Protein AF-A0A485K4B4-F1 (afdb_monomer_lite)

Structure (mmCIF, N/CA/C/O backbone):
data_AF-A0A485K4B4-F1
#
_entry.id   AF-A0A485K4B4-F1
#
loop_
_atom_site.group_PDB
_atom_site.id
_atom_site.type_symbol
_atom_site.label_atom_id
_atom_site.label_alt_id
_atom_site.label_comp_id
_atom_site.label_asym_id
_atom_site.label_entity_id
_atom_site.label_seq_id
_atom_site.pdbx_PDB_ins_code
_atom_site.Cartn_x
_atom_site.Cartn_y
_atom_site.Cartn_z
_atom_site.occupancy
_atom_site.B_iso_or_equiv
_atom_site.auth_seq_id
_atom_site.auth_comp_id
_atom_site.auth_asym_id
_atom_site.auth_atom_id
_atom_site.pdbx_PDB_model_num
ATOM 1 N N . MET A 1 1 ? 2.583 3.993 9.673 1.00 74.81 1 MET A N 1
ATOM 2 C CA . MET A 1 1 ? 1.911 2.764 9.198 1.00 74.81 1 MET A CA 1
ATOM 3 C C . MET A 1 1 ? 2.619 2.333 7.927 1.00 74.81 1 MET A C 1
ATOM 5 O O . MET A 1 1 ? 2.887 3.205 7.113 1.00 74.81 1 MET A O 1
ATOM 9 N N . SER A 1 2 ? 2.999 1.062 7.793 1.00 85.00 2 SER A N 1
ATOM 10 C CA . SER A 1 2 ? 3.628 0.566 6.561 1.00 85.00 2 SER A CA 1
ATOM 11 C C . SER A 1 2 ? 2.586 0.369 5.455 1.00 85.00 2 SER A C 1
ATOM 13 O O . SER A 1 2 ? 1.422 0.131 5.765 1.00 85.00 2 SER A O 1
ATOM 15 N N . ALA A 1 3 ? 2.999 0.412 4.184 1.00 86.69 3 ALA A N 1
ATOM 16 C CA . ALA A 1 3 ? 2.142 0.062 3.047 1.00 86.69 3 ALA A CA 1
ATOM 17 C C . ALA A 1 3 ? 1.578 -1.368 3.162 1.00 86.69 3 ALA A C 1
ATOM 19 O O . ALA A 1 3 ? 0.399 -1.567 2.917 1.00 86.69 3 ALA A O 1
ATOM 20 N N . ALA A 1 4 ? 2.369 -2.328 3.656 1.00 91.12 4 ALA A N 1
ATOM 21 C CA . ALA A 1 4 ? 1.901 -3.688 3.940 1.00 91.12 4 ALA A CA 1
ATOM 22 C C . ALA A 1 4 ? 0.796 -3.735 5.015 1.00 91.12 4 ALA A C 1
ATOM 24 O O . ALA A 1 4 ? -0.198 -4.439 4.865 1.00 91.12 4 ALA A O 1
ATOM 25 N N . ILE A 1 5 ? 0.939 -2.964 6.105 1.00 93.19 5 ILE A N 1
ATOM 26 C CA . ILE A 1 5 ? -0.112 -2.868 7.133 1.00 93.19 5 ILE A CA 1
ATOM 27 C C . ILE A 1 5 ? -1.350 -2.181 6.557 1.00 93.19 5 ILE A C 1
ATOM 29 O O . ILE A 1 5 ? -2.460 -2.620 6.839 1.00 93.19 5 ILE A O 1
ATOM 33 N N . LEU A 1 6 ? -1.168 -1.120 5.767 1.00 92.75 6 LEU A N 1
ATOM 34 C CA . LEU A 1 6 ? -2.271 -0.442 5.094 1.00 92.75 6 LEU A CA 1
ATOM 35 C C . LEU A 1 6 ? -3.028 -1.416 4.187 1.00 92.75 6 LEU A C 1
ATOM 37 O O . LEU A 1 6 ? -4.239 -1.511 4.320 1.00 92.75 6 LEU A O 1
ATOM 41 N N . TRP A 1 7 ? -2.321 -2.159 3.334 1.00 95.94 7 TRP A N 1
ATOM 42 C CA . TRP A 1 7 ? -2.890 -3.154 2.427 1.00 95.94 7 TRP A CA 1
ATOM 43 C C . TRP A 1 7 ? -3.678 -4.228 3.176 1.00 95.94 7 TRP A C 1
ATOM 45 O O . TRP A 1 7 ? -4.845 -4.458 2.887 1.00 95.94 7 TRP A O 1
ATOM 55 N N . HIS A 1 8 ? -3.100 -4.817 4.222 1.00 96.00 8 HIS A N 1
ATOM 56 C CA . HIS A 1 8 ? -3.820 -5.784 5.050 1.00 96.00 8 HIS A CA 1
ATOM 57 C C . HIS A 1 8 ? -5.102 -5.187 5.655 1.00 96.00 8 HIS A C 1
ATOM 59 O O . HIS A 1 8 ? -6.171 -5.792 5.605 1.00 96.00 8 HIS A O 1
ATOM 65 N N . ARG A 1 9 ? -5.011 -3.987 6.242 1.00 95.38 9 ARG A N 1
ATOM 66 C CA . ARG A 1 9 ? -6.162 -3.318 6.870 1.00 95.38 9 ARG A CA 1
ATOM 67 C C . ARG A 1 9 ? -7.194 -2.838 5.855 1.00 95.38 9 ARG A C 1
ATOM 69 O O . ARG A 1 9 ? -8.371 -2.735 6.189 1.00 95.38 9 ARG A O 1
ATOM 76 N N . TRP A 1 10 ? -6.777 -2.576 4.621 1.00 96.31 10 TRP A N 1
ATOM 77 C CA . TRP A 1 10 ? -7.660 -2.223 3.516 1.00 96.31 10 TRP A CA 1
ATOM 78 C C . TRP A 1 10 ? -8.734 -3.286 3.293 1.00 96.31 10 TRP A C 1
ATOM 80 O O . TRP A 1 10 ? -9.905 -2.937 3.144 1.00 96.31 10 TRP A O 1
ATOM 90 N N . PHE A 1 11 ? -8.347 -4.561 3.377 1.00 97.38 11 PHE A N 1
ATOM 91 C CA . PHE A 1 11 ? -9.231 -5.706 3.163 1.00 97.38 11 PHE A CA 1
ATOM 92 C C . PHE A 1 11 ? -9.825 -6.275 4.452 1.00 97.38 11 PHE A C 1
ATOM 94 O O . PHE A 1 11 ? -11.032 -6.487 4.528 1.00 97.38 11 PHE A O 1
ATOM 101 N N . HIS A 1 12 ? -9.005 -6.496 5.482 1.00 96.19 12 HIS A N 1
ATOM 102 C CA . HIS A 1 12 ? -9.425 -7.215 6.698 1.00 96.19 12 HIS A CA 1
ATOM 103 C C . HIS A 1 12 ? -9.691 -6.309 7.900 1.00 96.19 12 HIS A C 1
ATOM 105 O O . HIS A 1 12 ? -10.125 -6.784 8.945 1.00 96.19 12 HIS A O 1
ATOM 111 N N . GLY A 1 13 ? -9.434 -5.008 7.768 1.00 94.62 13 GLY A N 1
ATOM 112 C CA . GLY A 1 13 ? -9.589 -4.061 8.863 1.00 94.62 13 GLY A CA 1
ATOM 113 C C . GLY A 1 13 ? -8.572 -4.286 9.982 1.00 94.62 13 GLY A C 1
ATOM 114 O O . GLY A 1 13 ? -7.446 -4.743 9.755 1.00 94.62 13 GLY A O 1
ATOM 115 N N . ASP A 1 14 ? -8.946 -3.913 11.200 1.00 92.19 14 ASP A N 1
ATOM 116 C CA . ASP A 1 14 ? -8.153 -4.146 12.406 1.00 92.19 14 ASP A CA 1
ATOM 117 C C . ASP A 1 14 ? -9.030 -4.632 13.574 1.00 92.19 14 ASP A C 1
ATOM 119 O O . ASP A 1 14 ? -10.199 -4.960 13.405 1.00 92.19 14 ASP A O 1
ATOM 123 N N . ALA A 1 15 ? -8.462 -4.733 14.780 1.00 90.69 15 ALA A N 1
ATOM 124 C CA . ALA A 1 15 ? -9.208 -5.211 15.946 1.00 90.69 15 ALA A CA 1
ATOM 125 C C . ALA A 1 15 ? -10.414 -4.318 16.301 1.00 90.69 15 ALA A C 1
ATOM 127 O O . ALA A 1 15 ? -11.371 -4.801 16.907 1.00 90.69 15 ALA A O 1
ATOM 128 N N . SER A 1 16 ? -10.369 -3.037 15.925 1.00 89.69 16 SER A N 1
ATOM 129 C CA . SER A 1 16 ? -11.434 -2.068 16.180 1.00 89.69 16 SER A CA 1
ATOM 130 C C . SER A 1 16 ? -12.481 -2.086 15.069 1.00 89.69 16 SER A C 1
ATOM 132 O O . SER A 1 16 ? -13.674 -1.965 15.337 1.00 89.69 16 SER A O 1
ATOM 134 N N . LEU A 1 17 ? -12.041 -2.256 13.822 1.00 86.12 17 LEU A N 1
ATOM 135 C CA . LEU A 1 17 ? -12.892 -2.311 12.640 1.00 86.12 17 LEU A CA 1
ATOM 136 C C . LEU A 1 17 ? -12.809 -3.703 12.024 1.00 86.12 17 LEU A C 1
ATOM 138 O O . LEU A 1 17 ? -11.874 -4.003 11.290 1.00 8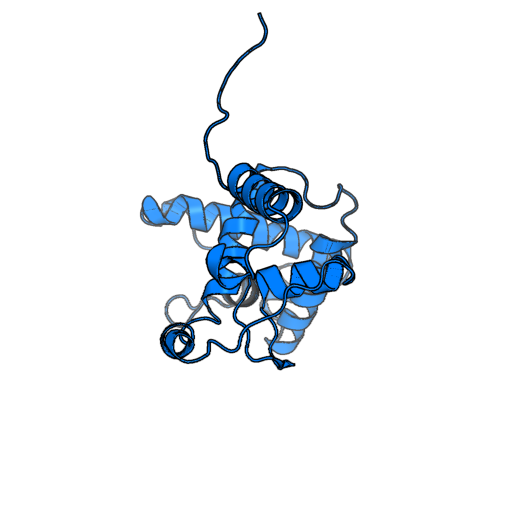6.12 17 LEU A O 1
ATOM 142 N N . ARG A 1 18 ? -13.824 -4.538 12.275 1.00 86.56 18 ARG A N 1
ATOM 143 C CA . ARG A 1 18 ? -13.917 -5.903 11.717 1.00 86.56 18 ARG A CA 1
ATOM 144 C C . ARG A 1 18 ? -14.134 -5.950 10.197 1.00 86.56 18 ARG A C 1
ATOM 146 O O . ARG A 1 18 ? -14.275 -7.033 9.643 1.00 86.56 18 ARG A O 1
ATOM 153 N N . PHE A 1 19 ? -14.212 -4.795 9.542 1.00 91.31 19 PHE A N 1
ATOM 154 C CA . PHE A 1 19 ? -14.366 -4.670 8.100 1.00 91.31 19 PHE A CA 1
ATOM 155 C C . PHE A 1 19 ? -13.183 -3.906 7.499 1.00 91.31 19 PHE A C 1
ATOM 157 O O . PHE A 1 19 ? -12.580 -3.043 8.143 1.00 91.31 19 PHE A O 1
ATOM 164 N N . GLY A 1 20 ? -12.870 -4.223 6.243 1.00 92.31 20 GLY A N 1
ATOM 165 C CA . GLY A 1 20 ? -11.807 -3.576 5.486 1.00 92.31 20 GLY A CA 1
ATOM 166 C C . GLY A 1 20 ? -11.966 -2.062 5.405 1.00 92.31 20 GLY A C 1
ATOM 167 O O . GLY A 1 20 ? -13.057 -1.543 5.161 1.00 92.31 20 GLY A O 1
ATOM 168 N N . TRP A 1 21 ? -10.860 -1.334 5.555 1.00 93.94 21 TRP A N 1
ATOM 169 C CA . TRP A 1 21 ? -10.844 0.129 5.470 1.00 93.94 21 TRP A CA 1
ATOM 170 C C . TRP A 1 21 ? -11.318 0.676 4.116 1.00 93.94 21 TRP A C 1
ATOM 172 O O . TRP A 1 21 ? -11.653 1.858 4.028 1.00 93.94 21 TRP A O 1
ATOM 182 N N . ARG A 1 22 ? -11.416 -0.170 3.084 1.00 94.50 22 ARG A N 1
ATOM 183 C CA . ARG A 1 22 ? -12.026 0.185 1.797 1.00 94.50 22 ARG A CA 1
ATOM 184 C C . ARG A 1 22 ? -13.464 0.697 1.915 1.00 94.50 22 ARG A C 1
ATOM 186 O O . ARG A 1 22 ? -13.843 1.591 1.167 1.00 94.50 22 ARG A O 1
ATOM 193 N N . TYR A 1 23 ? 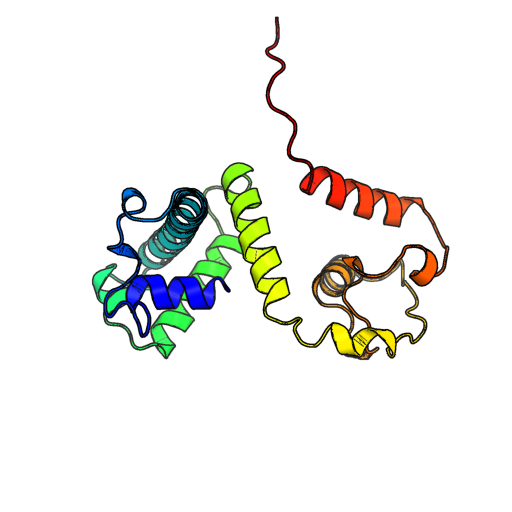-14.221 0.216 2.903 1.00 94.31 23 TYR A N 1
ATOM 194 C CA . TYR A 1 23 ? -15.615 0.617 3.136 1.00 94.31 23 TYR A CA 1
ATOM 195 C C . TYR A 1 23 ? -15.773 1.860 4.022 1.00 94.31 23 TYR A C 1
ATOM 197 O O . TYR A 1 23 ? -16.888 2.313 4.263 1.00 94.31 23 TYR A O 1
ATOM 205 N N . MET A 1 24 ? -14.678 2.406 4.552 1.00 91.88 24 MET A N 1
ATOM 206 C CA . MET A 1 24 ? -14.733 3.573 5.431 1.00 91.88 24 MET A CA 1
ATOM 207 C C . MET A 1 24 ? -15.020 4.828 4.608 1.00 91.88 24 MET A C 1
ATOM 209 O O . MET A 1 24 ? -14.323 5.077 3.633 1.00 91.88 24 MET A O 1
ATOM 213 N N . ASP A 1 25 ? -15.963 5.680 4.990 1.00 91.31 25 ASP A N 1
ATOM 214 C CA . ASP A 1 25 ? -16.086 6.983 4.331 1.00 91.31 25 ASP A CA 1
ATOM 215 C C . ASP A 1 25 ? -15.076 7.965 4.944 1.00 91.31 25 ASP A C 1
ATOM 217 O O . ASP A 1 25 ? -15.080 8.204 6.152 1.00 91.31 25 ASP A O 1
ATOM 221 N N . ALA A 1 26 ? -14.212 8.556 4.113 1.00 88.56 26 ALA A N 1
ATOM 222 C CA . ALA A 1 26 ? -13.236 9.544 4.564 1.00 88.56 26 ALA A CA 1
ATOM 223 C C . ALA A 1 26 ? -13.913 10.760 5.217 1.00 88.56 26 ALA A C 1
ATOM 225 O O . ALA A 1 26 ? -13.326 11.351 6.121 1.00 88.56 26 ALA A O 1
ATOM 226 N N . SER A 1 27 ? -15.147 11.098 4.826 1.00 90.31 27 SER A N 1
ATOM 227 C CA . SER A 1 27 ? -15.913 12.204 5.416 1.00 90.31 27 SER A CA 1
ATOM 228 C C 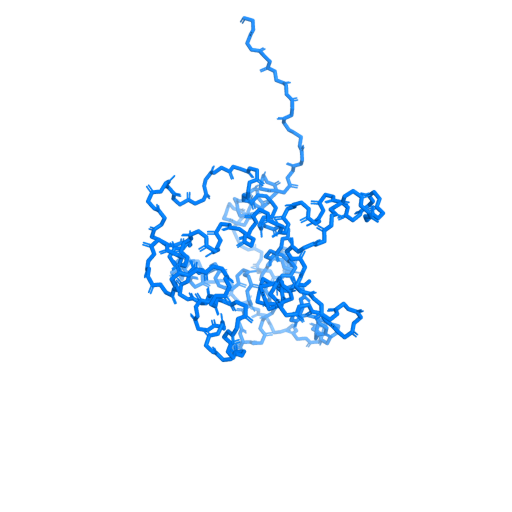. SER A 1 27 ? -16.242 11.984 6.900 1.00 90.31 27 SER A C 1
ATOM 230 O O . SER A 1 27 ? -16.359 12.947 7.658 1.00 90.31 27 SER A O 1
ATOM 232 N N . THR A 1 28 ? -16.316 10.721 7.336 1.00 91.44 28 THR A N 1
ATOM 233 C CA . THR A 1 28 ? -16.631 10.349 8.726 1.00 91.44 28 THR A CA 1
ATOM 234 C C . THR A 1 28 ? -15.425 10.455 9.659 1.00 91.44 28 THR A C 1
ATOM 236 O O . THR A 1 28 ? -15.570 10.386 10.880 1.00 91.44 28 THR A O 1
ATOM 239 N N . LEU A 1 29 ? -14.223 10.642 9.103 1.00 89.44 29 LEU A N 1
ATOM 240 C CA . LEU A 1 29 ? -12.998 10.806 9.874 1.00 89.44 29 LEU A CA 1
ATOM 241 C C . LEU A 1 29 ? -12.795 12.268 10.298 1.00 89.44 29 LEU A C 1
ATOM 243 O O . LEU A 1 29 ? -13.165 13.185 9.559 1.00 89.44 29 LEU A O 1
ATOM 247 N N . PRO A 1 30 ? -12.120 12.518 11.440 1.00 93.06 30 PRO A N 1
ATOM 248 C CA . PRO A 1 30 ? -11.709 13.866 11.823 1.00 93.06 30 PRO A CA 1
ATOM 249 C C . PRO A 1 30 ? -10.904 14.535 10.704 1.00 93.06 30 PRO A C 1
ATOM 251 O O . PRO A 1 30 ? -10.049 13.880 10.106 1.00 93.06 30 PRO A O 1
ATOM 254 N N . THR A 1 31 ? -11.103 15.837 10.466 1.00 89.75 31 THR A N 1
ATOM 255 C CA . THR A 1 31 ? -10.480 16.601 9.359 1.00 89.75 31 THR A CA 1
ATOM 256 C C . THR A 1 31 ? -8.972 16.362 9.229 1.00 89.75 31 THR A C 1
ATOM 258 O O . THR A 1 31 ? -8.464 16.151 8.131 1.00 89.75 31 THR A O 1
ATOM 261 N N . ALA A 1 32 ? -8.255 16.287 10.355 1.00 83.75 32 ALA A N 1
ATOM 262 C CA . ALA A 1 32 ? -6.812 16.023 10.390 1.00 83.75 32 ALA A CA 1
ATOM 263 C C . ALA A 1 32 ? -6.395 14.647 9.817 1.00 83.75 32 ALA A C 1
ATOM 265 O O . ALA A 1 32 ? -5.235 14.453 9.451 1.00 83.75 32 ALA A O 1
ATOM 266 N N . SER A 1 33 ? -7.319 13.687 9.749 1.00 86.38 33 SER A N 1
ATOM 267 C CA . SER A 1 33 ? -7.099 12.330 9.228 1.00 86.38 33 SER A CA 1
ATOM 268 C C . SER A 1 33 ? -7.646 12.128 7.813 1.00 86.38 33 SER A C 1
ATOM 270 O O . SER A 1 33 ? -7.229 11.182 7.148 1.00 86.38 33 SER A O 1
ATOM 272 N N . GLN A 1 34 ? -8.521 13.016 7.326 1.00 87.25 34 GLN A N 1
ATOM 273 C CA . GLN A 1 34 ? -9.169 12.879 6.015 1.00 87.25 34 GLN A CA 1
ATOM 274 C C . GLN A 1 34 ? -8.151 12.857 4.874 1.00 87.25 34 GLN A C 1
ATOM 276 O O . GLN A 1 34 ? -8.159 11.931 4.071 1.00 87.25 34 GLN A O 1
ATOM 281 N N . ALA A 1 35 ? -7.208 13.807 4.850 1.00 83.38 35 ALA A N 1
ATOM 282 C CA . ALA A 1 35 ? -6.174 13.863 3.813 1.00 83.38 35 ALA A CA 1
ATOM 283 C C . ALA A 1 35 ? -5.347 12.565 3.744 1.00 83.38 35 ALA A C 1
ATOM 285 O O . ALA A 1 35 ? -5.099 12.029 2.666 1.00 83.38 35 ALA A O 1
ATOM 286 N N . LYS A 1 36 ? -4.987 12.005 4.907 1.00 82.50 36 LYS A N 1
ATOM 287 C CA . LYS A 1 36 ? -4.238 10.742 4.996 1.00 82.50 36 LYS A CA 1
ATOM 288 C C . LYS A 1 36 ? -5.065 9.545 4.541 1.00 82.50 36 LYS A C 1
ATOM 290 O O . LYS A 1 36 ? -4.519 8.654 3.894 1.00 82.50 36 LYS A O 1
ATOM 295 N N . ALA A 1 37 ? -6.354 9.511 4.873 1.00 85.38 37 ALA A N 1
ATOM 296 C CA . ALA A 1 37 ? -7.261 8.454 4.440 1.00 85.38 37 ALA A CA 1
ATOM 297 C C . ALA A 1 37 ? -7.473 8.491 2.921 1.00 85.38 37 ALA A C 1
ATOM 299 O O . ALA A 1 37 ? -7.348 7.456 2.270 1.00 85.38 37 ALA A O 1
ATOM 300 N N . THR A 1 38 ? -7.684 9.680 2.351 1.00 85.69 38 THR A N 1
ATOM 301 C CA . THR A 1 38 ? -7.784 9.883 0.900 1.00 85.69 38 THR A CA 1
ATOM 302 C C . THR A 1 38 ? -6.509 9.435 0.192 1.00 85.69 38 THR A C 1
ATOM 304 O O . THR A 1 38 ? -6.576 8.649 -0.748 1.00 85.69 38 THR A O 1
ATOM 307 N N . ALA A 1 39 ? -5.338 9.848 0.681 1.00 83.12 39 ALA A N 1
ATOM 308 C CA . ALA A 1 39 ? -4.060 9.424 0.114 1.00 83.12 39 ALA A CA 1
ATOM 309 C C . ALA A 1 39 ? -3.851 7.905 0.204 1.00 83.12 39 ALA A C 1
ATOM 311 O O . ALA A 1 39 ? -3.442 7.265 -0.762 1.00 83.12 39 ALA A O 1
ATOM 312 N N . SER A 1 40 ? -4.178 7.312 1.355 1.00 86.38 40 SER A N 1
ATOM 313 C CA . SER A 1 40 ? -4.075 5.866 1.564 1.00 86.38 40 SER A CA 1
ATOM 314 C C . SER A 1 40 ? -4.993 5.087 0.622 1.00 86.38 40 SER A C 1
ATOM 316 O O . SER A 1 40 ? -4.580 4.060 0.094 1.00 86.38 40 SER A O 1
ATOM 318 N N . ARG A 1 41 ? -6.206 5.596 0.372 1.00 91.12 41 ARG A N 1
ATOM 319 C CA . ARG A 1 41 ? -7.155 5.027 -0.592 1.00 91.12 41 ARG A CA 1
ATOM 320 C C . ARG A 1 41 ? -6.603 5.048 -2.009 1.00 91.12 41 ARG A C 1
ATOM 322 O O . ARG A 1 41 ? -6.677 4.029 -2.676 1.00 91.12 41 ARG A O 1
ATOM 329 N N . VAL A 1 42 ? -6.024 6.166 -2.447 1.00 87.31 42 VAL A N 1
ATOM 330 C CA . VAL A 1 42 ? -5.420 6.267 -3.787 1.00 87.31 42 VAL A CA 1
ATOM 331 C C . VAL A 1 42 ? -4.321 5.219 -3.966 1.00 87.31 42 VAL A C 1
ATOM 333 O O . VAL A 1 42 ? -4.286 4.527 -4.977 1.00 87.31 42 VAL A O 1
ATOM 336 N N . VAL A 1 43 ? -3.451 5.059 -2.965 1.00 87.12 43 VAL A N 1
ATOM 337 C CA . VAL A 1 43 ? -2.365 4.068 -3.013 1.00 87.12 43 VAL A CA 1
ATOM 338 C C . VAL A 1 43 ? -2.903 2.637 -3.001 1.00 87.12 43 VAL A C 1
ATOM 340 O O . VAL A 1 43 ? -2.450 1.815 -3.792 1.00 87.12 43 VAL A O 1
ATOM 343 N N . ALA A 1 44 ? -3.857 2.331 -2.119 1.00 93.38 44 ALA A N 1
ATOM 344 C CA . ALA A 1 44 ? -4.450 1.000 -2.045 1.00 93.38 44 ALA A CA 1
ATOM 345 C C . ALA A 1 44 ? -5.177 0.642 -3.348 1.00 93.38 44 ALA A C 1
ATOM 347 O O . ALA A 1 44 ? -4.950 -0.443 -3.870 1.00 93.38 44 ALA A O 1
ATOM 348 N N . GLN A 1 45 ? -5.963 1.566 -3.910 1.00 94.69 45 GLN A N 1
ATOM 349 C CA . GLN A 1 45 ? -6.668 1.342 -5.170 1.00 94.69 45 GLN A CA 1
ATOM 350 C C . GLN A 1 45 ? -5.696 1.117 -6.330 1.00 94.69 45 GLN A C 1
ATOM 352 O O . GLN A 1 45 ? -5.863 0.164 -7.073 1.00 94.69 45 GLN A O 1
ATOM 357 N N . ALA A 1 46 ? -4.620 1.903 -6.431 1.00 91.69 46 ALA A N 1
ATOM 358 C CA . ALA A 1 46 ? -3.624 1.701 -7.483 1.00 91.69 46 ALA A CA 1
ATOM 359 C C . ALA A 1 46 ? -2.983 0.300 -7.429 1.00 91.69 46 ALA A C 1
ATOM 361 O O . ALA A 1 46 ? -2.734 -0.313 -8.463 1.00 91.69 46 ALA A O 1
ATOM 362 N N . LEU A 1 47 ? -2.724 -0.223 -6.226 1.00 94.44 47 LEU A N 1
ATOM 363 C CA . LEU A 1 47 ? -2.204 -1.581 -6.054 1.00 94.44 47 LEU A CA 1
ATOM 364 C C . LEU A 1 47 ? -3.255 -2.651 -6.384 1.00 94.44 47 LEU A C 1
ATOM 366 O O . LEU A 1 47 ? -2.895 -3.688 -6.937 1.00 94.44 47 LEU A O 1
ATOM 370 N N . VAL A 1 48 ? -4.532 -2.401 -6.077 1.00 96.88 48 VAL A N 1
ATOM 371 C CA . VAL A 1 48 ? -5.651 -3.266 -6.485 1.00 96.88 48 VAL A CA 1
ATOM 372 C C . VAL A 1 48 ? -5.751 -3.329 -8.000 1.00 96.88 48 VAL A C 1
ATOM 374 O O . VAL A 1 48 ? -5.744 -4.422 -8.556 1.00 96.88 48 VAL A O 1
ATOM 377 N N . ASP A 1 49 ? -5.765 -2.180 -8.667 1.00 95.25 49 ASP A N 1
ATOM 378 C CA . ASP A 1 49 ? -5.891 -2.103 -10.120 1.00 95.25 49 ASP A CA 1
ATOM 379 C C . ASP A 1 49 ? -4.750 -2.871 -10.808 1.00 95.25 49 ASP A C 1
ATOM 381 O O . ASP A 1 49 ? -4.980 -3.592 -11.775 1.00 95.25 49 ASP A O 1
ATOM 385 N N . ILE A 1 50 ? -3.528 -2.793 -10.267 1.00 94.81 50 ILE A N 1
ATOM 386 C CA . ILE A 1 50 ? -2.375 -3.569 -10.751 1.00 94.81 50 ILE A CA 1
ATOM 387 C C . ILE A 1 50 ? -2.544 -5.064 -10.482 1.00 94.81 50 ILE A C 1
ATOM 389 O O . ILE A 1 50 ? -2.248 -5.871 -11.360 1.00 94.81 50 ILE A O 1
ATOM 393 N N . ALA A 1 51 ? -3.009 -5.452 -9.294 1.00 96.94 51 ALA A N 1
ATOM 394 C CA . ALA A 1 51 ? -3.246 -6.857 -8.978 1.00 96.94 51 ALA A CA 1
ATOM 395 C C . ALA A 1 51 ? -4.274 -7.482 -9.936 1.00 96.94 51 ALA A C 1
ATOM 397 O O . ALA A 1 51 ? -4.057 -8.594 -10.416 1.00 96.94 51 ALA A O 1
ATOM 398 N N . LEU A 1 52 ? -5.346 -6.752 -10.260 1.00 97.38 52 LEU A N 1
ATOM 399 C CA . LEU A 1 52 ? -6.375 -7.199 -11.200 1.00 97.38 52 LEU A CA 1
ATOM 400 C C . LEU A 1 52 ? -5.866 -7.206 -12.649 1.00 97.38 52 LEU A C 1
ATOM 402 O O . LEU A 1 52 ? -6.081 -8.173 -13.369 1.00 97.38 52 LEU A O 1
ATOM 406 N N . ALA A 1 53 ? -5.142 -6.167 -13.075 1.00 95.88 53 ALA A N 1
ATOM 407 C CA . ALA A 1 53 ? -4.616 -6.068 -14.440 1.00 95.88 53 ALA A CA 1
ATOM 408 C C . ALA A 1 53 ? -3.554 -7.130 -14.780 1.00 95.88 53 ALA A C 1
ATOM 410 O O . ALA A 1 53 ? -3.292 -7.379 -15.955 1.00 95.88 53 ALA A O 1
ATOM 411 N N . HIS A 1 54 ? -2.926 -7.726 -13.765 1.00 96.06 54 HIS A N 1
ATOM 412 C CA . HIS A 1 54 ? -1.914 -8.773 -13.907 1.00 96.06 54 HIS A CA 1
ATOM 413 C C . HIS A 1 54 ? -2.411 -10.156 -13.463 1.00 96.06 54 HIS A C 1
ATOM 415 O O . HIS A 1 54 ? -1.585 -11.016 -13.151 1.00 96.06 54 HIS A O 1
ATOM 421 N N . ASP A 1 55 ? -3.732 -10.357 -13.404 1.00 97.56 55 ASP A N 1
ATOM 422 C CA . ASP A 1 55 ? -4.372 -11.637 -13.073 1.00 97.56 55 ASP A CA 1
ATOM 423 C C . ASP A 1 55 ? -3.888 -12.245 -11.737 1.00 97.56 55 ASP A C 1
ATOM 425 O O . ASP A 1 55 ? -3.875 -13.462 -11.551 1.00 97.56 55 ASP A O 1
ATOM 429 N N . MET A 1 56 ? -3.469 -11.404 -10.781 1.00 98.12 56 MET A N 1
ATOM 430 C CA . MET A 1 56 ? -3.097 -11.857 -9.432 1.00 98.12 56 MET A CA 1
ATOM 431 C C . MET A 1 56 ? -4.330 -12.147 -8.572 1.00 98.12 56 MET A C 1
ATOM 433 O O . MET A 1 56 ? -4.239 -12.870 -7.582 1.00 98.12 56 MET A O 1
ATOM 437 N N . ALA A 1 57 ? -5.461 -11.545 -8.937 1.00 98.38 57 ALA A N 1
ATOM 438 C CA . ALA A 1 57 ? -6.789 -11.839 -8.431 1.00 98.38 57 ALA A CA 1
ATOM 439 C C . ALA A 1 57 ? -7.818 -11.514 -9.518 1.00 98.38 57 ALA A C 1
ATOM 441 O O . ALA A 1 57 ? -7.617 -10.615 -10.333 1.00 98.38 57 ALA A O 1
ATOM 442 N N . SER A 1 58 ? -8.942 -12.214 -9.492 1.00 98.06 58 SER A N 1
ATOM 443 C CA . SER A 1 58 ? -10.050 -12.059 -10.438 1.00 98.06 58 SER A CA 1
ATOM 444 C C . SER A 1 58 ? -11.004 -10.933 -10.028 1.00 98.06 58 SER A C 1
ATOM 446 O O . SER A 1 58 ? -11.789 -10.450 -10.839 1.00 98.06 58 SER A O 1
ATOM 448 N N . SER A 1 59 ? -10.993 -10.544 -8.747 1.00 98.25 59 SER A N 1
ATOM 449 C CA . SER A 1 59 ? -11.849 -9.484 -8.202 1.00 98.25 59 SER A CA 1
ATOM 450 C C . SER A 1 59 ? -11.333 -8.937 -6.866 1.00 98.25 59 SER A C 1
ATOM 452 O O . SER A 1 59 ? -10.534 -9.569 -6.173 1.00 98.25 59 SER A O 1
ATOM 454 N N . GLU A 1 60 ? -11.845 -7.775 -6.453 1.00 97.75 60 GLU A N 1
ATOM 455 C CA . GLU A 1 60 ? -11.583 -7.223 -5.116 1.00 97.75 60 GLU A CA 1
ATOM 456 C C . GLU A 1 60 ? -12.141 -8.082 -3.974 1.00 97.75 60 GLU A C 1
ATOM 458 O O . GLU A 1 60 ? -11.626 -8.039 -2.851 1.00 97.75 60 GLU A O 1
ATOM 463 N N . ASP A 1 61 ? -13.209 -8.835 -4.229 1.00 97.44 61 ASP A N 1
ATOM 464 C CA . ASP A 1 61 ? -13.798 -9.736 -3.239 1.00 97.44 61 ASP A CA 1
ATOM 465 C C . ASP A 1 61 ? -12.928 -10.973 -3.033 1.00 97.44 61 ASP A C 1
ATOM 467 O O . ASP A 1 61 ? -12.763 -11.419 -1.897 1.00 97.44 61 ASP A O 1
ATOM 471 N N . GLU A 1 62 ? -12.279 -11.460 -4.093 1.00 98.12 62 GLU A N 1
ATOM 472 C CA . GLU A 1 62 ? -11.266 -12.508 -3.978 1.00 98.12 62 GLU A CA 1
ATOM 473 C C . GLU A 1 62 ? -10.097 -12.041 -3.104 1.00 98.12 62 GLU A C 1
ATOM 475 O O . GLU A 1 62 ? -9.751 -12.723 -2.140 1.00 98.12 62 GLU A O 1
ATOM 480 N N . LEU A 1 63 ? -9.565 -10.834 -3.344 1.00 98.12 63 LEU A N 1
ATOM 481 C CA . LEU A 1 63 ? -8.519 -10.240 -2.496 1.00 98.12 63 LEU A CA 1
ATOM 482 C C . LEU A 1 63 ? -8.949 -10.140 -1.022 1.00 98.12 63 LEU A C 1
ATOM 484 O O . LEU A 1 63 ? -8.143 -10.360 -0.119 1.00 98.12 63 LEU A O 1
ATOM 488 N N . ALA A 1 64 ? -10.221 -9.839 -0.755 1.00 97.25 64 ALA A N 1
ATOM 489 C CA . ALA A 1 64 ? -10.737 -9.785 0.610 1.00 97.25 64 ALA A CA 1
ATOM 490 C C . ALA A 1 64 ? -10.873 -11.162 1.267 1.00 97.25 64 ALA A C 1
ATOM 492 O O . ALA A 1 64 ? -10.722 -11.270 2.485 1.00 97.25 64 ALA A O 1
ATOM 493 N N . ALA A 1 65 ? -11.152 -12.199 0.479 1.00 97.44 65 ALA A N 1
ATOM 494 C CA . ALA A 1 65 ? -11.292 -13.572 0.949 1.00 97.44 65 ALA A CA 1
ATOM 495 C C . ALA A 1 65 ? -9.945 -14.300 1.113 1.00 97.44 65 ALA A C 1
ATOM 497 O O . ALA A 1 65 ? -9.882 -15.301 1.829 1.00 97.44 65 ALA A O 1
ATOM 498 N N . MET A 1 66 ? -8.873 -13.808 0.481 1.00 98.19 66 MET A N 1
ATOM 499 C CA . MET A 1 66 ? -7.540 -14.408 0.562 1.00 98.19 66 MET A CA 1
ATOM 500 C C . MET A 1 66 ? -7.023 -14.504 2.001 1.00 98.19 66 MET A C 1
ATOM 502 O O . MET A 1 66 ? -7.187 -13.598 2.826 1.00 98.19 66 MET A O 1
ATOM 506 N N . ALA A 1 67 ? -6.311 -15.596 2.287 1.00 97.38 67 ALA A N 1
ATOM 507 C CA . ALA A 1 67 ? -5.550 -15.709 3.519 1.00 97.38 67 ALA A CA 1
ATOM 508 C C . ALA A 1 67 ? -4.440 -14.650 3.548 1.00 97.38 67 ALA A C 1
ATOM 510 O O . ALA A 1 67 ? -3.908 -14.230 2.520 1.00 97.38 67 ALA A O 1
ATOM 511 N N . ARG A 1 68 ? -4.034 -14.242 4.754 1.00 96.00 68 ARG A N 1
ATOM 512 C CA . ARG A 1 68 ? -3.022 -13.192 4.939 1.00 96.00 68 ARG A CA 1
ATOM 513 C C . ARG A 1 68 ? -1.720 -13.451 4.167 1.00 96.00 68 ARG A C 1
ATOM 515 O O . ARG A 1 68 ? -1.105 -12.493 3.715 1.00 96.00 68 ARG A O 1
ATOM 522 N N . GLY A 1 69 ? -1.283 -14.707 4.061 1.00 97.12 69 GLY A N 1
ATOM 523 C CA . GLY A 1 69 ? -0.068 -15.073 3.325 1.00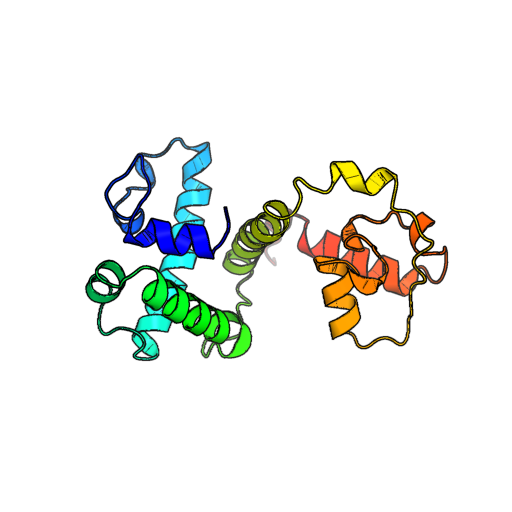 97.12 69 GLY A CA 1
ATOM 524 C C . GLY A 1 69 ? -0.180 -14.750 1.835 1.00 97.12 69 GLY A C 1
ATOM 525 O O . GLY A 1 69 ? 0.649 -14.011 1.308 1.00 97.12 69 GLY A O 1
ATOM 526 N N . ASP A 1 70 ? -1.251 -15.223 1.200 1.00 98.19 70 ASP A N 1
ATOM 527 C CA . ASP A 1 70 ? -1.514 -15.019 -0.228 1.00 98.19 70 ASP A CA 1
ATOM 528 C C . ASP A 1 70 ? -1.752 -13.539 -0.537 1.00 98.19 70 ASP A C 1
ATOM 530 O O . ASP A 1 70 ? -1.156 -12.984 -1.459 1.00 98.19 70 ASP A O 1
ATOM 534 N N . LEU A 1 71 ? -2.517 -12.855 0.320 1.00 97.75 71 LEU A N 1
ATOM 535 C CA . LEU A 1 71 ? -2.774 -11.422 0.192 1.00 97.75 71 LEU A CA 1
ATOM 536 C C . LEU A 1 71 ? -1.481 -10.588 0.232 1.00 97.75 71 LEU A C 1
ATOM 538 O O . LEU A 1 71 ? -1.365 -9.583 -0.472 1.00 97.75 71 LEU A O 1
ATOM 542 N N . MET A 1 72 ? -0.504 -10.991 1.052 1.00 97.38 72 MET A N 1
ATOM 543 C CA . MET A 1 72 ? 0.805 -10.337 1.106 1.00 97.38 72 MET A CA 1
ATOM 544 C C . MET A 1 72 ? 1.682 -10.673 -0.104 1.00 97.38 72 MET A C 1
ATOM 546 O O . MET A 1 72 ? 2.427 -9.809 -0.561 1.00 97.38 72 MET A O 1
ATOM 550 N N . HIS A 1 73 ? 1.570 -11.882 -0.655 1.00 96.31 73 HIS A N 1
ATOM 551 C CA . HIS A 1 73 ? 2.265 -12.245 -1.889 1.00 96.31 73 HIS A CA 1
ATOM 552 C C . HIS A 1 73 ? 1.755 -11.418 -3.083 1.00 96.31 73 HIS A C 1
ATOM 554 O O . HIS A 1 73 ? 2.554 -10.898 -3.865 1.00 96.31 73 HIS A O 1
ATOM 560 N N . VAL A 1 74 ? 0.434 -11.220 -3.183 1.00 97.94 74 VAL A N 1
ATOM 561 C CA . VAL A 1 74 ? -0.174 -10.319 -4.179 1.00 97.94 74 VAL A CA 1
ATOM 562 C C . VAL A 1 74 ? 0.310 -8.883 -3.983 1.00 97.94 74 VAL A C 1
ATOM 564 O O . VAL A 1 74 ? 0.694 -8.230 -4.951 1.00 97.94 74 VAL A O 1
ATOM 567 N N . PHE A 1 75 ? 0.365 -8.402 -2.737 1.00 96.50 75 PHE A N 1
ATOM 568 C CA . PHE A 1 75 ? 0.905 -7.076 -2.432 1.00 96.50 75 PHE A CA 1
ATOM 569 C C . PHE A 1 75 ? 2.338 -6.897 -2.940 1.00 96.50 75 PHE A C 1
ATOM 571 O O . PHE A 1 75 ? 2.621 -5.904 -3.607 1.00 96.50 75 PHE A O 1
ATOM 578 N N . ASP A 1 76 ? 3.237 -7.839 -2.647 1.00 94.56 76 ASP A N 1
ATOM 579 C CA . ASP A 1 76 ? 4.637 -7.748 -3.072 1.00 94.56 76 ASP A CA 1
ATOM 580 C C . ASP A 1 76 ? 4.759 -7.768 -4.606 1.00 94.56 76 ASP A C 1
ATOM 582 O O . ASP A 1 76 ? 5.545 -7.005 -5.179 1.00 94.56 76 ASP A O 1
ATOM 586 N N . GLY A 1 77 ? 3.941 -8.584 -5.280 1.00 95.38 77 GLY A N 1
ATOM 587 C CA . GLY A 1 77 ? 3.847 -8.629 -6.740 1.00 95.38 77 GLY A CA 1
ATOM 588 C C . GLY A 1 77 ? 3.378 -7.304 -7.344 1.00 95.38 77 GLY A C 1
ATOM 589 O O . GLY A 1 77 ? 4.065 -6.742 -8.203 1.00 95.38 77 GLY A O 1
ATOM 590 N N . ALA A 1 78 ? 2.248 -6.782 -6.867 1.00 94.88 78 ALA A N 1
ATOM 591 C CA . ALA A 1 78 ? 1.675 -5.526 -7.339 1.00 94.88 78 ALA A CA 1
ATOM 592 C C . ALA A 1 78 ? 2.600 -4.335 -7.050 1.00 94.88 78 ALA A C 1
ATOM 594 O O . ALA A 1 78 ? 2.830 -3.496 -7.920 1.00 94.88 78 ALA A O 1
ATOM 595 N N . LEU A 1 79 ? 3.207 -4.289 -5.860 1.00 90.44 79 LEU A N 1
ATOM 596 C CA . LEU A 1 79 ? 4.152 -3.241 -5.481 1.00 90.44 79 LEU A CA 1
ATOM 597 C C . LEU A 1 79 ? 5.405 -3.266 -6.365 1.00 90.44 79 LEU A C 1
ATOM 599 O O . LEU A 1 79 ? 5.886 -2.208 -6.771 1.00 90.44 79 LEU A O 1
ATOM 603 N N . ARG A 1 80 ? 5.930 -4.455 -6.689 1.00 88.19 80 ARG A N 1
ATOM 604 C CA . ARG A 1 80 ? 7.076 -4.600 -7.599 1.00 88.19 80 ARG A CA 1
ATOM 605 C C . ARG A 1 80 ? 6.758 -4.022 -8.977 1.00 88.19 80 ARG A C 1
ATOM 607 O O . ARG A 1 80 ? 7.553 -3.234 -9.483 1.00 88.19 80 ARG A O 1
ATOM 614 N N . ILE A 1 81 ? 5.611 -4.383 -9.550 1.00 89.50 81 ILE A N 1
ATOM 615 C CA . ILE A 1 81 ? 5.174 -3.884 -10.862 1.00 89.50 81 ILE A CA 1
ATOM 616 C C . ILE A 1 81 ? 4.985 -2.373 -10.813 1.00 89.50 81 ILE A C 1
ATOM 618 O O . ILE A 1 81 ? 5.486 -1.650 -11.666 1.00 89.50 81 ILE A O 1
ATOM 622 N N . TRP A 1 82 ? 4.336 -1.874 -9.769 1.00 86.81 82 TRP A N 1
ATOM 623 C CA . TRP A 1 82 ? 4.095 -0.449 -9.625 1.00 86.81 82 TRP A CA 1
ATOM 624 C C . TRP A 1 82 ? 5.373 0.395 -9.536 1.00 86.81 82 TRP A C 1
ATOM 626 O O . TRP A 1 82 ? 5.412 1.517 -10.043 1.00 86.81 82 TRP A O 1
ATOM 636 N N . LEU A 1 83 ? 6.416 -0.137 -8.892 1.00 84.31 83 LEU A N 1
ATOM 637 C CA . LEU A 1 83 ? 7.698 0.547 -8.715 1.00 84.31 83 LEU A CA 1
ATOM 638 C C . LEU A 1 83 ? 8.637 0.430 -9.923 1.00 84.31 83 LEU A C 1
ATOM 640 O O . LEU A 1 83 ? 9.495 1.300 -10.088 1.00 84.31 83 LEU A O 1
ATOM 644 N N . HIS A 1 84 ? 8.533 -0.642 -10.712 1.00 79.56 84 HIS A N 1
ATOM 645 C CA . HIS A 1 84 ? 9.534 -0.976 -11.733 1.00 79.56 84 HIS A CA 1
ATOM 646 C C . HIS A 1 84 ? 8.986 -1.076 -13.158 1.00 79.56 84 HIS A C 1
ATOM 648 O O . HIS A 1 84 ? 9.706 -0.728 -14.091 1.00 79.56 84 HIS A O 1
ATOM 654 N N . ASP A 1 85 ? 7.736 -1.507 -13.314 1.00 80.69 85 ASP A N 1
ATOM 655 C CA . ASP A 1 85 ? 7.162 -1.959 -14.583 1.00 80.69 85 ASP A CA 1
ATOM 656 C C . ASP A 1 85 ? 5.869 -1.189 -14.936 1.00 80.69 85 ASP A C 1
ATOM 658 O O . ASP A 1 85 ? 5.035 -1.691 -15.685 1.00 80.69 85 ASP A O 1
ATOM 662 N N . ASN A 1 86 ? 5.658 0.018 -14.386 1.00 73.81 86 ASN A N 1
ATOM 663 C CA . ASN A 1 86 ? 4.395 0.742 -14.556 1.00 73.81 86 ASN A CA 1
ATOM 664 C C . ASN A 1 86 ? 4.217 1.232 -16.014 1.00 73.81 86 ASN A C 1
ATOM 666 O O . ASN A 1 86 ? 4.957 2.125 -16.449 1.00 73.81 86 ASN A O 1
ATOM 670 N N . PRO A 1 87 ? 3.222 0.711 -16.763 1.00 66.44 87 PRO A N 1
ATOM 671 C CA . PRO A 1 87 ? 3.015 1.058 -18.170 1.00 66.44 87 PRO A CA 1
ATOM 672 C C . PRO A 1 87 ? 2.552 2.508 -18.367 1.00 66.44 87 PRO A C 1
ATOM 674 O O . PRO A 1 87 ? 2.783 3.085 -19.426 1.00 66.44 87 PRO A O 1
ATOM 677 N N . ASN A 1 88 ? 1.973 3.134 -17.337 1.00 65.69 88 ASN A N 1
ATOM 678 C CA . ASN A 1 88 ? 1.546 4.538 -17.361 1.00 65.69 88 ASN A CA 1
ATOM 679 C C . ASN A 1 88 ? 2.694 5.517 -17.032 1.00 65.69 88 ASN A C 1
ATOM 681 O O . ASN A 1 88 ? 2.460 6.693 -16.750 1.00 65.69 88 ASN A O 1
ATOM 685 N N . GLY A 1 89 ? 3.936 5.025 -17.061 1.00 59.94 89 GLY A N 1
ATOM 686 C CA . GLY A 1 89 ? 5.127 5.709 -16.580 1.00 59.94 89 GLY A CA 1
ATOM 687 C C . GLY A 1 89 ? 5.396 5.372 -15.115 1.00 59.94 89 GLY A C 1
ATOM 688 O O . GLY A 1 89 ? 4.484 5.347 -14.286 1.00 59.94 89 GLY A O 1
ATOM 689 N N . ASN A 1 90 ? 6.668 5.125 -14.778 1.00 57.97 90 ASN A N 1
ATOM 690 C CA . ASN A 1 90 ? 7.108 5.059 -13.381 1.00 57.97 90 ASN A CA 1
ATOM 691 C C . ASN A 1 90 ? 6.572 6.286 -12.659 1.00 57.97 90 ASN A C 1
ATOM 693 O O . ASN A 1 90 ? 6.742 7.381 -13.186 1.00 57.97 90 ASN A O 1
ATOM 697 N N . VAL A 1 91 ? 5.916 6.080 -11.510 1.00 55.00 91 VAL A N 1
ATOM 698 C CA . VAL A 1 91 ? 5.160 7.080 -10.739 1.00 55.00 91 VAL A CA 1
ATOM 699 C C . VAL A 1 91 ? 5.898 8.422 -10.759 1.00 55.00 91 VAL A C 1
ATOM 701 O O . VAL A 1 91 ? 6.805 8.640 -9.972 1.00 55.00 91 VAL A O 1
ATOM 704 N N . ALA A 1 92 ? 5.569 9.284 -11.720 1.00 47.12 92 ALA A N 1
ATOM 705 C CA . ALA A 1 92 ? 6.203 10.582 -11.959 1.00 47.12 92 ALA A CA 1
ATOM 706 C C . ALA A 1 92 ? 5.172 11.709 -11.871 1.00 47.12 92 ALA A C 1
ATOM 708 O O . ALA A 1 92 ? 5.521 12.880 -12.015 1.00 47.12 92 ALA A O 1
ATOM 709 N N . ASP A 1 93 ? 3.912 11.375 -11.568 1.00 49.56 93 ASP A N 1
ATOM 710 C CA . ASP A 1 93 ? 2.986 12.375 -11.071 1.00 49.56 93 ASP A CA 1
ATOM 711 C C . ASP A 1 93 ? 3.358 12.726 -9.623 1.00 49.56 93 ASP A C 1
ATOM 713 O O . ASP A 1 93 ? 3.289 11.918 -8.687 1.00 49.56 93 ASP A O 1
ATOM 717 N N . ARG A 1 94 ? 3.816 13.969 -9.474 1.00 49.38 94 ARG A N 1
ATOM 718 C CA . ARG A 1 94 ? 4.376 14.572 -8.261 1.00 49.38 94 ARG A CA 1
ATOM 719 C C . ARG A 1 94 ? 3.434 14.444 -7.068 1.00 49.38 94 ARG A C 1
ATOM 721 O O . ARG A 1 94 ? 3.908 14.292 -5.947 1.00 49.38 94 ARG A O 1
ATOM 728 N N . SER A 1 95 ? 2.123 14.494 -7.303 1.00 53.88 95 SER A N 1
ATOM 729 C CA . SER A 1 95 ? 1.113 14.446 -6.241 1.00 53.88 95 SER A CA 1
ATOM 730 C C . SER A 1 95 ? 1.089 13.088 -5.535 1.00 53.88 95 SER A C 1
ATOM 732 O O . SER A 1 95 ? 1.132 13.012 -4.301 1.00 53.88 95 SER A O 1
ATOM 734 N N . THR A 1 96 ? 1.118 12.009 -6.318 1.00 54.06 96 THR A N 1
ATOM 735 C CA . THR A 1 96 ? 1.109 10.632 -5.814 1.00 54.06 96 THR A CA 1
ATOM 736 C C . THR A 1 96 ? 2.467 10.264 -5.220 1.00 54.06 96 THR A C 1
ATOM 738 O O . THR A 1 96 ? 2.520 9.656 -4.153 1.00 54.06 96 THR A O 1
ATOM 741 N N . LEU A 1 97 ? 3.573 10.715 -5.831 1.00 55.16 97 LEU A N 1
ATOM 742 C CA . LEU A 1 97 ? 4.921 10.542 -5.275 1.00 55.16 97 LEU A CA 1
ATOM 743 C C . LEU A 1 97 ? 5.124 11.256 -3.938 1.00 55.16 97 LEU A C 1
ATOM 745 O O . LEU A 1 97 ? 5.760 10.681 -3.066 1.00 55.16 97 LEU A O 1
ATOM 749 N N . LEU A 1 98 ? 4.621 12.481 -3.745 1.00 55.47 98 LEU A N 1
ATOM 750 C CA . LEU A 1 98 ? 4.774 13.193 -2.468 1.00 55.47 98 LEU A CA 1
ATOM 751 C C . LEU A 1 98 ? 4.025 12.481 -1.335 1.00 55.47 98 LEU A C 1
ATOM 753 O O . LEU A 1 98 ? 4.586 12.289 -0.258 1.00 55.47 98 LEU A O 1
ATOM 757 N N . HIS A 1 99 ? 2.810 12.000 -1.598 1.00 54.53 99 HIS A N 1
ATOM 758 C CA . HIS A 1 99 ? 2.063 11.205 -0.621 1.00 54.53 99 HIS A CA 1
ATOM 759 C C . HIS A 1 99 ? 2.715 9.844 -0.374 1.00 54.53 99 HIS A C 1
ATOM 761 O O . HIS A 1 99 ? 2.756 9.361 0.758 1.00 54.53 99 HIS A O 1
ATOM 767 N N . LEU A 1 100 ? 3.302 9.241 -1.408 1.00 53.81 100 LEU A N 1
ATOM 768 C CA . LEU A 1 100 ? 4.080 8.023 -1.252 1.00 53.81 100 LEU A CA 1
ATOM 769 C C . LEU A 1 100 ? 5.391 8.237 -0.538 1.00 53.81 100 LEU A C 1
ATOM 771 O O . LEU A 1 100 ? 5.794 7.343 0.190 1.00 53.81 100 LEU A O 1
ATOM 775 N N . LEU A 1 101 ? 6.043 9.382 -0.697 1.00 55.75 101 LEU A N 1
ATOM 776 C CA . LEU A 1 101 ? 7.221 9.774 0.062 1.00 55.75 101 LEU A CA 1
ATOM 777 C C . LEU A 1 101 ? 6.853 9.988 1.528 1.00 55.75 101 LEU A C 1
ATOM 779 O O . LEU A 1 101 ? 7.577 9.513 2.389 1.00 55.75 101 LEU A O 1
ATOM 783 N N . GLU A 1 102 ? 5.693 10.558 1.851 1.00 51.34 102 GLU A N 1
ATOM 784 C CA . GLU A 1 102 ? 5.220 10.614 3.241 1.00 51.34 102 GLU A CA 1
ATOM 785 C C . GLU A 1 102 ? 4.915 9.216 3.815 1.00 51.34 102 GLU A C 1
ATOM 787 O O . GLU A 1 102 ? 5.299 8.906 4.948 1.00 51.34 102 GLU A O 1
ATOM 792 N N . VAL A 1 103 ? 4.306 8.322 3.028 1.00 48.78 103 VAL A N 1
ATOM 793 C CA . VAL A 1 103 ? 4.019 6.933 3.438 1.00 48.78 103 VAL A CA 1
ATOM 794 C C . VAL A 1 103 ? 5.284 6.053 3.461 1.00 48.78 103 VAL A C 1
ATOM 796 O O . VAL A 1 103 ? 5.415 5.185 4.327 1.00 48.78 103 VAL A O 1
ATOM 799 N N . THR A 1 104 ? 6.273 6.293 2.598 1.00 49.41 104 THR A N 1
ATOM 800 C CA . THR A 1 104 ? 7.564 5.575 2.571 1.00 49.41 104 THR A CA 1
ATOM 801 C C . THR A 1 104 ? 8.568 6.125 3.583 1.00 49.41 104 THR A C 1
ATOM 803 O O . THR A 1 104 ? 9.315 5.352 4.183 1.00 49.41 104 THR A O 1
ATOM 806 N N . VAL A 1 105 ? 8.529 7.418 3.906 1.00 48.06 105 VAL A N 1
ATOM 807 C CA . VAL A 1 105 ? 9.222 7.984 5.077 1.00 48.06 105 VAL A CA 1
ATOM 808 C C . VAL A 1 105 ? 8.606 7.440 6.373 1.00 48.06 105 VAL A C 1
ATOM 810 O O . VAL A 1 105 ? 9.328 7.222 7.351 1.00 48.06 105 VAL A O 1
ATOM 813 N N . LEU A 1 106 ? 7.310 7.106 6.372 1.00 42.50 106 LEU A N 1
ATOM 814 C CA . LEU A 1 106 ? 6.669 6.354 7.455 1.00 42.50 106 LEU A CA 1
ATOM 815 C C . LEU A 1 106 ? 7.039 4.860 7.468 1.00 42.50 106 LEU A C 1
ATOM 817 O O . LEU A 1 106 ? 7.197 4.299 8.555 1.00 42.50 106 LEU A O 1
ATOM 821 N N . LEU A 1 107 ? 7.249 4.222 6.311 1.00 41.88 107 LEU A N 1
ATOM 822 C CA . LEU A 1 107 ? 7.850 2.880 6.220 1.00 41.88 107 LEU A CA 1
ATOM 823 C C . LEU A 1 107 ? 9.263 2.861 6.816 1.00 41.88 107 LEU A C 1
ATOM 825 O O . LEU A 1 107 ? 9.619 1.919 7.520 1.00 41.88 107 LEU A O 1
ATOM 829 N N . ALA A 1 108 ? 10.028 3.936 6.626 1.00 43.50 108 ALA A N 1
ATOM 830 C CA . ALA A 1 108 ? 11.332 4.105 7.252 1.00 43.50 108 ALA A CA 1
ATOM 831 C C . ALA A 1 108 ? 11.261 4.480 8.749 1.00 43.50 108 ALA A C 1
ATOM 833 O O . ALA A 1 108 ? 12.248 4.300 9.450 1.00 43.50 108 ALA A O 1
ATOM 834 N N . HIS A 1 109 ? 10.126 4.966 9.268 1.00 42.84 109 HIS A N 1
ATOM 835 C CA . HIS A 1 109 ? 9.964 5.313 10.691 1.00 42.84 109 HIS A CA 1
ATOM 836 C C . HIS A 1 109 ? 9.597 4.119 11.582 1.00 42.84 109 HIS A C 1
ATOM 838 O O . HIS A 1 109 ? 9.998 4.076 12.744 1.00 42.84 109 HIS A O 1
ATOM 844 N N . VAL A 1 110 ? 8.856 3.129 11.068 1.00 42.28 110 VAL A N 1
ATOM 845 C CA . VAL A 1 110 ? 8.404 1.978 11.882 1.00 42.28 110 VAL A CA 1
ATOM 846 C C . VAL A 1 110 ? 9.565 1.044 12.262 1.00 42.28 110 VAL A C 1
ATOM 848 O O . VAL A 1 110 ? 9.477 0.336 13.260 1.00 42.28 110 VAL A O 1
ATOM 851 N N . GLN A 1 111 ? 10.700 1.117 11.563 1.00 41.44 111 GLN A N 1
ATOM 852 C CA . GLN A 1 111 ? 11.910 0.365 11.909 1.00 41.44 111 GLN A CA 1
ATOM 853 C C . GLN A 1 111 ? 12.817 1.067 12.945 1.00 41.44 111 GLN A C 1
ATOM 855 O O . GLN A 1 111 ? 13.819 0.492 13.356 1.00 41.44 111 GLN A O 1
ATOM 860 N N . TRP A 1 112 ? 12.488 2.285 13.405 1.00 45.31 112 TRP A N 1
ATOM 861 C CA . TRP A 1 112 ? 13.438 3.146 14.135 1.00 45.31 112 TRP A CA 1
ATOM 862 C C . TRP A 1 112 ? 13.077 3.493 15.589 1.00 45.31 112 TRP A C 1
ATOM 864 O O . TRP A 1 112 ? 13.641 4.424 16.157 1.00 45.31 112 TRP A O 1
ATOM 874 N N . ARG A 1 113 ? 12.293 2.657 16.290 1.00 38.53 113 ARG A N 1
ATOM 875 C CA . ARG A 1 113 ? 12.353 2.646 17.775 1.00 38.53 113 ARG A CA 1
ATOM 876 C C . ARG A 1 113 ? 13.714 2.177 18.331 1.00 38.53 113 ARG A C 1
ATOM 878 O O . ARG A 1 113 ? 13.938 2.291 19.528 1.00 38.53 113 ARG A O 1
ATOM 885 N N . GLN A 1 114 ? 14.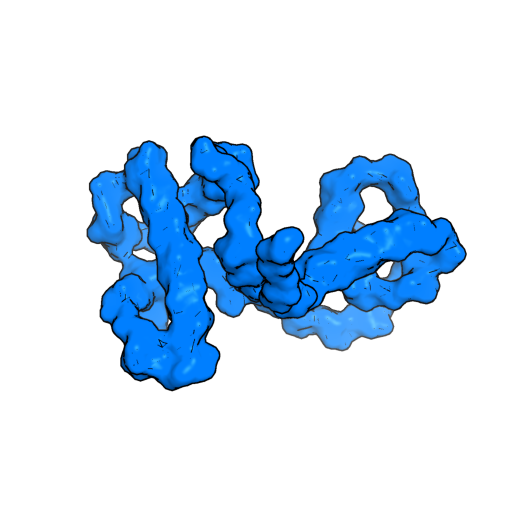641 1.728 17.479 1.00 47.44 114 GLN A N 1
ATOM 886 C CA . GLN A 1 114 ? 16.045 1.472 17.830 1.00 47.44 114 GLN A CA 1
ATOM 887 C C . GLN A 1 114 ? 16.979 2.693 17.645 1.00 47.44 114 GLN A C 1
ATOM 889 O O . GLN A 1 114 ? 18.145 2.607 18.020 1.00 47.44 114 GLN A O 1
ATOM 894 N N . ALA A 1 115 ? 16.499 3.852 17.156 1.00 43.47 115 ALA A N 1
ATOM 895 C CA . ALA A 1 115 ? 17.340 5.050 16.944 1.00 43.47 115 ALA A CA 1
ATOM 896 C C . ALA A 1 115 ? 17.958 5.615 18.216 1.00 43.47 115 ALA A C 1
ATOM 898 O O . ALA A 1 115 ? 19.069 6.140 18.193 1.00 43.47 115 ALA A O 1
ATOM 899 N N . THR A 1 116 ? 17.233 5.524 19.327 1.00 47.34 116 THR A N 1
ATOM 900 C CA . THR A 1 116 ? 17.668 6.073 20.611 1.00 47.34 116 THR A CA 1
ATOM 901 C C . THR A 1 116 ? 18.881 5.330 21.177 1.00 47.34 116 THR A C 1
ATOM 903 O O . THR A 1 116 ? 19.543 5.849 22.066 1.00 47.34 116 THR A O 1
ATOM 906 N N . LEU A 1 117 ? 19.230 4.162 20.620 1.00 48.78 117 LEU A N 1
ATOM 907 C CA . LEU A 1 117 ? 20.459 3.428 20.934 1.00 48.78 117 LEU A CA 1
ATOM 908 C C . LEU A 1 117 ? 21.657 3.844 20.058 1.00 48.78 117 LEU A C 1
ATOM 910 O O . LEU A 1 117 ? 22.773 3.420 20.326 1.00 48.78 117 LEU A O 1
ATOM 914 N N . CYS A 1 118 ? 21.467 4.677 19.028 1.00 50.69 118 CYS A N 1
ATOM 915 C CA . CYS A 1 118 ? 22.504 4.964 18.028 1.00 50.69 118 CYS A CA 1
ATOM 916 C C . CYS A 1 118 ? 23.452 6.118 18.404 1.00 50.69 118 CYS A C 1
ATOM 918 O O . CYS A 1 118 ? 24.435 6.353 17.705 1.00 50.69 118 CYS A O 1
ATOM 920 N N . ALA A 1 119 ? 23.214 6.816 19.521 1.00 54.56 119 ALA A N 1
ATOM 921 C CA . ALA A 1 119 ? 24.142 7.837 20.018 1.00 54.56 119 ALA A CA 1
ATOM 922 C C . ALA A 1 119 ? 25.516 7.250 20.411 1.00 54.56 119 ALA A C 1
ATOM 924 O O . ALA A 1 119 ? 26.510 7.971 20.413 1.00 54.56 119 ALA A O 1
ATOM 925 N N . SER A 1 120 ? 25.593 5.942 20.690 1.00 56.69 120 SER A N 1
ATOM 926 C CA . SER A 1 120 ? 26.834 5.228 21.023 1.00 56.69 120 SER A CA 1
ATOM 927 C C . SER A 1 120 ? 27.481 4.496 19.836 1.00 56.69 120 SER A C 1
ATOM 929 O O . SER A 1 120 ? 28.587 3.978 19.971 1.00 56.69 120 SER A O 1
ATOM 931 N N . CYS A 1 121 ? 26.851 4.472 18.655 1.00 52.53 121 CYS A N 1
ATOM 932 C CA . CYS A 1 121 ? 27.313 3.697 17.494 1.00 52.53 121 CYS A CA 1
ATOM 933 C C . CYS A 1 121 ? 28.197 4.504 16.526 1.00 52.53 121 CYS A C 1
ATOM 935 O O . CYS A 1 121 ? 28.212 4.238 15.325 1.00 52.53 121 CYS A O 1
ATOM 937 N N . VAL A 1 122 ? 28.941 5.503 17.009 1.00 54.72 122 VAL A N 1
ATOM 938 C CA . VAL A 1 122 ? 29.818 6.308 16.145 1.00 54.72 122 VAL A CA 1
ATOM 939 C C . VAL A 1 122 ? 31.149 5.585 15.955 1.00 54.72 122 VAL A C 1
ATOM 941 O O . VAL A 1 122 ? 32.164 5.930 16.556 1.00 54.72 122 VAL A O 1
ATOM 944 N N . LYS A 1 123 ? 31.162 4.572 15.085 1.00 60.94 123 LYS A N 1
ATOM 945 C CA . LYS A 1 123 ? 32.392 4.236 14.362 1.00 60.94 123 LYS A CA 1
ATOM 946 C C . LYS A 1 123 ? 32.465 5.154 13.148 1.00 60.94 123 LYS A C 1
ATOM 948 O O . LYS A 1 123 ? 31.471 5.344 12.447 1.00 60.94 123 LYS A O 1
ATOM 953 N N . THR A 1 124 ? 33.626 5.769 12.945 1.00 62.56 124 THR A N 1
ATOM 954 C CA . THR A 1 124 ? 33.934 6.666 11.827 1.00 62.56 124 THR A CA 1
ATOM 955 C C . THR A 1 124 ? 33.582 5.990 10.505 1.00 62.56 124 THR A C 1
ATOM 957 O O . THR A 1 124 ? 34.339 5.191 9.959 1.00 62.56 124 THR A O 1
ATOM 960 N N . THR A 1 125 ? 32.390 6.284 9.993 1.00 64.94 125 THR A N 1
ATOM 961 C CA . THR A 1 125 ? 31.957 5.760 8.704 1.00 64.94 125 THR A CA 1
ATOM 962 C C . THR A 1 125 ? 32.705 6.533 7.636 1.00 64.94 125 THR A C 1
ATOM 964 O O . THR A 1 125 ? 32.583 7.752 7.537 1.00 64.94 125 THR A O 1
ATOM 967 N N . THR A 1 126 ? 33.505 5.830 6.844 1.00 68.81 126 THR A N 1
ATOM 968 C CA . THR A 1 126 ? 34.215 6.437 5.722 1.00 68.81 126 THR A CA 1
ATOM 969 C C . THR A 1 126 ? 33.309 6.432 4.501 1.00 68.81 126 THR A C 1
ATOM 971 O O . THR A 1 126 ? 32.967 5.383 3.955 1.00 68.81 126 THR A O 1
ATOM 974 N N . PHE A 1 127 ? 32.904 7.626 4.074 1.00 71.12 127 PHE A N 1
ATOM 975 C CA . PHE A 1 127 ? 32.221 7.812 2.803 1.00 71.12 127 PHE A CA 1
ATOM 976 C C . PHE A 1 127 ? 33.143 7.363 1.659 1.00 71.12 127 PHE A C 1
ATOM 978 O O . PHE A 1 127 ? 34.268 7.850 1.535 1.00 71.12 127 PHE A O 1
ATOM 985 N N . ARG A 1 128 ? 32.682 6.415 0.832 1.00 78.50 128 ARG A N 1
ATOM 986 C CA . ARG A 1 128 ? 33.430 5.916 -0.330 1.00 78.50 128 ARG A CA 1
ATOM 987 C C . ARG A 1 128 ? 32.836 6.513 -1.610 1.00 78.50 128 ARG A C 1
ATOM 989 O O . ARG A 1 128 ? 31.789 6.035 -2.042 1.00 78.50 128 ARG A O 1
ATOM 996 N N . PRO A 1 129 ? 33.479 7.513 -2.242 1.00 70.50 129 PRO A N 1
ATOM 997 C CA . PRO A 1 129 ? 32.934 8.180 -3.430 1.00 70.50 129 PRO A CA 1
ATOM 998 C C . PRO A 1 129 ? 32.822 7.261 -4.658 1.00 70.50 129 PRO A C 1
ATOM 1000 O O . PRO A 1 129 ? 32.050 7.548 -5.563 1.00 70.50 129 PRO A O 1
ATOM 1003 N N . HIS A 1 130 ? 33.548 6.140 -4.682 1.00 79.62 130 HIS A N 1
ATOM 1004 C CA . HIS A 1 130 ? 33.560 5.191 -5.803 1.00 79.62 130 HIS A CA 1
ATOM 1005 C C . HIS A 1 130 ? 32.587 4.013 -5.648 1.00 79.62 130 HIS A C 1
ATOM 1007 O O . HIS A 1 130 ? 32.698 3.026 -6.372 1.00 79.62 130 HIS A O 1
ATOM 1013 N N . GLN A 1 131 ? 31.656 4.060 -4.693 1.00 82.00 131 GLN A N 1
ATOM 1014 C CA . GLN A 1 131 ? 30.664 2.994 -4.572 1.00 82.00 131 GLN A CA 1
ATOM 1015 C C . GLN A 1 131 ? 29.567 3.111 -5.645 1.00 82.00 131 GLN A C 1
ATOM 1017 O O . GLN A 1 131 ? 29.224 4.225 -6.046 1.00 82.00 131 GLN A O 1
ATOM 1022 N N . PRO A 1 132 ? 28.963 1.990 -6.083 1.00 83.69 132 PRO A N 1
ATOM 1023 C CA . PRO A 1 132 ? 27.817 2.037 -6.982 1.00 83.69 132 PRO A CA 1
ATOM 1024 C C . PRO A 1 132 ? 26.691 2.913 -6.416 1.00 83.69 132 PRO A C 1
ATOM 1026 O O . PRO A 1 132 ? 26.377 2.831 -5.225 1.00 83.69 132 PRO A O 1
ATOM 1029 N N . VAL A 1 133 ? 26.026 3.692 -7.279 1.00 74.12 133 VAL A N 1
ATOM 1030 C CA . VAL A 1 133 ? 24.911 4.593 -6.905 1.00 74.12 133 VAL A CA 1
ATOM 1031 C C . VAL A 1 133 ? 23.834 3.861 -6.098 1.00 74.12 133 VAL A C 1
ATOM 1033 O O . VAL A 1 133 ? 23.301 4.401 -5.132 1.00 74.12 133 VAL A O 1
ATOM 1036 N N . ARG A 1 134 ? 23.562 2.593 -6.434 1.00 73.38 134 ARG A N 1
ATOM 1037 C CA . ARG A 1 134 ? 22.614 1.742 -5.703 1.00 73.38 134 ARG A CA 1
ATOM 1038 C C . ARG A 1 134 ? 23.032 1.505 -4.249 1.00 73.38 134 ARG A C 1
ATOM 1040 O O . ARG A 1 134 ? 22.192 1.598 -3.359 1.00 73.38 134 ARG A O 1
ATOM 1047 N N . THR A 1 135 ? 24.308 1.215 -4.001 1.00 79.06 135 THR A N 1
ATOM 1048 C CA . THR A 1 135 ? 24.845 1.008 -2.647 1.00 79.06 135 THR A CA 1
ATOM 1049 C C . THR A 1 135 ? 24.754 2.293 -1.841 1.00 79.06 135 THR A C 1
ATOM 1051 O O . THR A 1 135 ? 24.288 2.268 -0.704 1.00 79.06 135 THR A O 1
ATOM 1054 N N . PHE A 1 136 ? 25.087 3.426 -2.463 1.00 81.56 136 PHE A N 1
ATOM 1055 C CA . PHE A 1 136 ? 24.951 4.731 -1.827 1.00 81.56 136 PHE A CA 1
ATOM 1056 C C . PHE A 1 136 ? 23.494 5.043 -1.454 1.00 81.56 136 PHE A C 1
ATOM 1058 O O . PHE A 1 136 ? 23.214 5.435 -0.323 1.00 81.56 136 PHE A O 1
ATOM 1065 N N . TRP A 1 137 ? 22.551 4.817 -2.370 1.00 78.94 137 TRP A N 1
ATOM 1066 C CA . TRP A 1 137 ? 21.127 5.036 -2.115 1.00 78.94 137 TRP A CA 1
ATOM 1067 C C . TRP A 1 137 ? 20.621 4.155 -0.963 1.00 78.94 137 TRP A C 1
ATOM 1069 O O . TRP A 1 137 ? 19.947 4.633 -0.050 1.00 78.94 137 TRP A O 1
ATOM 1079 N N . LEU A 1 138 ? 21.015 2.878 -0.940 1.00 81.12 138 LEU A N 1
ATOM 1080 C CA . LEU A 1 138 ? 20.691 1.977 0.165 1.00 81.12 138 LEU A CA 1
ATOM 1081 C C . LEU A 1 138 ? 21.301 2.452 1.489 1.00 81.12 138 LEU A C 1
ATOM 1083 O O . LEU A 1 138 ? 20.592 2.449 2.489 1.00 81.12 138 LEU A O 1
ATOM 1087 N N . GLN A 1 139 ? 22.546 2.928 1.511 1.00 85.44 139 GLN A N 1
ATOM 1088 C CA . GLN A 1 139 ? 23.168 3.488 2.717 1.00 85.44 139 GLN A CA 1
ATOM 1089 C C . GLN A 1 139 ? 22.500 4.791 3.177 1.00 85.44 139 GLN A C 1
ATOM 1091 O O . GLN A 1 139 ? 22.329 5.017 4.376 1.00 85.44 139 GLN A O 1
ATOM 1096 N N . TRP A 1 140 ? 22.035 5.628 2.249 1.00 83.94 140 TRP A N 1
ATOM 1097 C CA . TRP A 1 140 ? 21.279 6.841 2.565 1.00 83.94 140 TRP A CA 1
ATOM 1098 C C . TRP A 1 140 ? 19.950 6.532 3.258 1.00 83.94 140 TRP A C 1
ATOM 1100 O O . TRP A 1 140 ? 19.563 7.220 4.214 1.00 83.94 140 TRP A O 1
ATOM 1110 N N . PHE A 1 141 ? 19.266 5.469 2.815 1.00 82.94 141 PHE A N 1
ATOM 1111 C CA . PHE A 1 141 ? 17.940 5.105 3.312 1.00 82.94 141 PHE A CA 1
ATOM 1112 C C . PHE A 1 141 ? 17.925 4.074 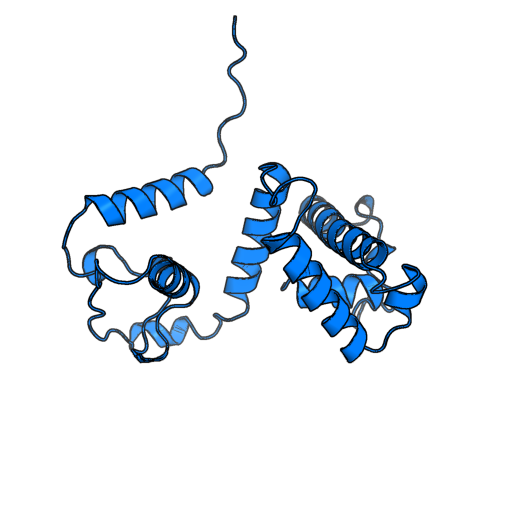4.454 1.00 82.94 141 PHE A C 1
ATOM 1114 O O . PHE A 1 141 ? 17.087 4.165 5.358 1.00 82.94 141 PHE A O 1
ATOM 1121 N N . ARG A 1 142 ? 18.862 3.133 4.467 1.00 83.06 142 ARG A N 1
ATOM 1122 C CA . ARG A 1 142 ? 18.907 2.001 5.407 1.00 83.06 142 ARG A CA 1
ATOM 1123 C C . ARG A 1 142 ? 20.140 1.993 6.307 1.00 83.06 142 ARG A C 1
ATOM 1125 O O . ARG A 1 142 ? 20.105 1.336 7.339 1.00 83.06 142 ARG A O 1
ATOM 1132 N N . GLY A 1 143 ? 21.171 2.762 5.969 1.00 87.81 143 GLY A N 1
ATOM 1133 C CA . GLY A 1 143 ? 22.461 2.696 6.649 1.00 87.81 143 GLY A CA 1
ATOM 1134 C C . GLY A 1 143 ? 23.299 1.522 6.160 1.00 87.81 143 GLY A C 1
ATOM 1135 O O . GLY A 1 143 ? 23.020 0.928 5.117 1.00 87.81 143 GLY A O 1
ATOM 1136 N N . ASP A 1 144 ? 24.338 1.199 6.915 1.00 86.12 144 ASP A N 1
ATOM 1137 C CA . ASP A 1 144 ? 25.252 0.098 6.634 1.00 86.12 144 ASP A CA 1
ATOM 1138 C C . ASP A 1 144 ? 25.291 -0.837 7.842 1.00 86.12 144 ASP A C 1
ATOM 1140 O O . ASP A 1 144 ? 26.009 -0.597 8.812 1.00 86.12 144 ASP A O 1
ATOM 1144 N N . ALA A 1 145 ? 24.493 -1.905 7.793 1.00 79.25 145 ALA A N 1
ATOM 1145 C CA . ALA A 1 145 ? 24.395 -2.868 8.886 1.00 79.25 145 ALA A CA 1
ATOM 1146 C C . ALA A 1 145 ? 25.731 -3.574 9.171 1.00 79.25 145 ALA A C 1
ATOM 1148 O O . ALA A 1 145 ? 26.022 -3.876 10.325 1.00 79.25 145 ALA A O 1
ATOM 1149 N N . THR A 1 146 ? 26.559 -3.785 8.144 1.00 82.25 146 THR A N 1
ATOM 1150 C CA . THR A 1 146 ? 27.869 -4.440 8.272 1.00 82.25 146 THR A CA 1
ATOM 1151 C C . THR A 1 146 ? 28.822 -3.597 9.111 1.00 82.25 146 THR A C 1
ATOM 1153 O O . THR A 1 146 ? 29.580 -4.127 9.920 1.00 82.25 146 THR A O 1
ATOM 1156 N N . ASN A 1 147 ? 28.757 -2.275 8.945 1.00 82.12 147 ASN A N 1
ATOM 1157 C CA . ASN A 1 147 ? 29.598 -1.325 9.672 1.00 82.12 147 ASN A CA 1
ATOM 1158 C C . ASN A 1 147 ? 28.904 -0.703 10.896 1.00 82.12 147 ASN A C 1
ATOM 1160 O O . ASN A 1 147 ? 29.518 0.084 11.618 1.00 82.12 147 ASN A O 1
ATOM 1164 N N . GLY A 1 148 ? 27.645 -1.069 11.156 1.00 82.56 148 GLY A N 1
ATOM 1165 C CA . GLY A 1 148 ? 26.836 -0.495 12.230 1.00 82.56 148 GLY A CA 1
ATOM 1166 C C . GLY A 1 148 ? 26.479 0.976 12.005 1.00 82.56 148 GLY A C 1
ATOM 1167 O O . GLY A 1 148 ? 26.239 1.700 12.969 1.00 82.56 148 GLY A O 1
ATOM 1168 N N . THR A 1 149 ? 26.464 1.439 10.754 1.00 84.06 149 THR A N 1
ATOM 1169 C CA . THR A 1 149 ? 26.174 2.835 10.427 1.00 84.06 149 THR A CA 1
ATOM 1170 C C . THR A 1 149 ? 24.678 3.055 10.257 1.00 84.06 149 THR A C 1
ATOM 1172 O O . THR A 1 149 ? 24.006 2.326 9.527 1.00 84.06 149 THR A O 1
ATOM 1175 N N . CYS A 1 150 ? 24.149 4.110 10.874 1.00 81.25 150 CYS A N 1
ATOM 1176 C CA . CYS A 1 150 ? 22.779 4.543 10.633 1.00 81.25 150 CYS A CA 1
ATOM 1177 C C . CYS A 1 150 ? 22.606 5.132 9.212 1.00 81.25 150 CYS A C 1
ATOM 1179 O O . CYS A 1 150 ? 23.584 5.432 8.525 1.00 81.25 150 CYS A O 1
ATOM 1181 N N . PRO A 1 151 ? 21.369 5.298 8.723 1.00 87.38 151 PRO A N 1
ATOM 1182 C CA . PRO A 1 151 ? 21.133 5.885 7.418 1.00 87.38 151 PRO A CA 1
ATOM 1183 C C . PRO A 1 151 ? 21.774 7.262 7.275 1.00 87.38 151 PRO A C 1
ATOM 1185 O O . PRO A 1 151 ? 21.588 8.126 8.133 1.00 87.38 151 PRO A O 1
ATOM 1188 N N . PHE A 1 152 ? 22.494 7.488 6.173 1.00 83.75 152 PHE A N 1
ATOM 1189 C CA . PHE A 1 152 ? 23.333 8.686 6.037 1.00 83.75 152 PHE A CA 1
ATOM 1190 C C . PHE A 1 152 ? 22.542 9.994 6.084 1.00 83.75 152 PHE A C 1
ATOM 1192 O O . PHE A 1 152 ? 23.085 11.007 6.511 1.00 83.75 152 PHE A O 1
ATOM 1199 N N . ARG A 1 153 ? 21.246 9.973 5.749 1.00 79.25 153 ARG A N 1
ATOM 1200 C CA . ARG A 1 153 ? 20.360 11.142 5.880 1.00 79.25 153 ARG A CA 1
ATOM 1201 C C . ARG A 1 153 ? 20.224 11.678 7.313 1.00 79.25 153 ARG A C 1
ATOM 1203 O O . ARG A 1 153 ? 19.709 12.776 7.494 1.00 79.25 153 ARG A O 1
ATOM 1210 N N . PHE A 1 154 ? 20.639 10.901 8.316 1.00 78.12 154 PHE A N 1
ATOM 1211 C CA . PHE A 1 154 ? 20.656 11.296 9.727 1.00 78.12 154 PHE A CA 1
ATOM 1212 C C . PHE A 1 154 ? 22.050 11.679 10.232 1.00 78.12 154 PHE A C 1
ATOM 1214 O O . PHE A 1 154 ? 22.176 12.209 11.336 1.00 78.12 154 PHE A O 1
ATOM 1221 N N . LEU A 1 155 ? 23.098 11.419 9.449 1.00 78.62 155 LEU A N 1
ATOM 1222 C CA . LEU A 1 155 ? 24.453 11.812 9.804 1.00 78.62 155 LEU A CA 1
ATOM 1223 C C . LEU A 1 155 ? 24.619 13.310 9.559 1.00 78.62 155 LEU A C 1
ATOM 1225 O O . LEU A 1 155 ? 24.244 13.839 8.512 1.00 78.62 155 LEU A O 1
ATOM 1229 N N . SER A 1 156 ? 25.209 14.012 10.525 1.00 72.38 156 SER A N 1
ATOM 1230 C CA . SER A 1 156 ? 25.587 15.405 10.297 1.00 72.38 156 SER A CA 1
ATOM 1231 C C . SER A 1 156 ? 26.696 15.480 9.234 1.00 72.38 156 SER A C 1
ATOM 1233 O O . SER A 1 156 ? 27.536 14.579 9.172 1.00 72.38 156 SER A O 1
ATOM 1235 N N . PRO A 1 157 ? 26.791 16.566 8.444 1.00 68.88 157 PRO A N 1
ATOM 1236 C CA . PRO A 1 157 ? 27.872 16.733 7.467 1.00 68.88 157 PRO A CA 1
ATOM 1237 C C . PRO A 1 157 ? 29.276 16.589 8.078 1.00 68.88 157 PRO A C 1
ATOM 1239 O O . PRO A 1 157 ? 30.190 16.073 7.442 1.00 68.88 157 PRO A O 1
ATOM 1242 N N . LYS A 1 158 ? 29.435 16.972 9.354 1.00 70.69 158 LYS A N 1
ATOM 1243 C CA . LYS A 1 158 ? 30.686 16.818 10.112 1.00 70.69 158 LYS A CA 1
ATOM 1244 C C . LYS A 1 158 ? 31.071 15.350 10.334 1.00 70.69 158 LYS A C 1
ATOM 1246 O O . LYS A 1 158 ? 32.254 15.041 10.413 1.00 70.69 158 LYS A O 1
ATOM 1251 N N . MET A 1 159 ? 30.092 14.449 10.415 1.00 71.62 159 MET A N 1
ATOM 1252 C CA . MET A 1 159 ? 30.311 13.011 10.615 1.00 71.62 159 MET A CA 1
ATOM 1253 C C . MET A 1 159 ? 30.661 12.258 9.332 1.00 71.62 159 MET A C 1
ATOM 1255 O O . MET A 1 159 ? 31.233 11.176 9.410 1.00 71.62 159 MET A O 1
ATOM 1259 N N . LEU A 1 160 ? 30.380 12.831 8.161 1.00 67.50 160 LEU A N 1
ATOM 1260 C CA . LEU A 1 160 ? 30.681 12.229 6.858 1.00 67.50 160 LEU A CA 1
ATOM 1261 C C . LEU A 1 160 ? 32.120 12.513 6.376 1.00 67.50 160 LEU A C 1
ATOM 1263 O O . LEU A 1 160 ? 32.442 12.316 5.209 1.00 67.50 160 LEU A O 1
ATOM 1267 N N . GLY A 1 161 ? 33.010 12.932 7.283 1.00 64.06 161 GLY A N 1
ATOM 1268 C CA . GLY A 1 161 ? 34.454 12.988 7.035 1.00 64.06 161 GLY A CA 1
ATOM 1269 C C . GLY A 1 161 ? 34.968 14.258 6.353 1.00 64.06 161 GLY A C 1
ATOM 1270 O O . GLY A 1 161 ? 36.110 14.267 5.902 1.00 64.06 161 GLY A O 1
ATOM 1271 N N . GLY A 1 162 ? 34.169 15.329 6.284 1.00 55.53 162 GLY A N 1
ATOM 1272 C CA . GLY A 1 162 ? 34.640 16.664 5.891 1.00 55.53 162 GLY A CA 1
ATOM 1273 C C . GLY A 1 162 ? 35.235 16.778 4.481 1.00 55.53 162 GLY A C 1
ATOM 1274 O O . GLY A 1 162 ? 35.948 17.745 4.223 1.00 55.53 162 GLY A O 1
ATOM 1275 N N . ARG A 1 163 ? 34.979 15.822 3.574 1.00 52.03 163 ARG A N 1
ATOM 1276 C CA . ARG A 1 163 ? 35.462 15.882 2.186 1.00 52.03 163 ARG A CA 1
ATOM 1277 C C . ARG A 1 163 ? 34.338 15.966 1.160 1.00 52.03 163 ARG A C 1
ATOM 1279 O O . ARG A 1 163 ? 33.320 15.293 1.265 1.00 52.03 163 ARG A O 1
ATOM 1286 N N . ASP A 1 164 ? 34.652 16.823 0.197 1.00 53.97 164 ASP A N 1
ATOM 1287 C CA . ASP A 1 164 ? 33.953 17.329 -0.979 1.00 53.97 164 ASP A CA 1
ATOM 1288 C C . ASP A 1 164 ? 32.489 17.778 -0.802 1.00 53.97 164 ASP A C 1
ATOM 1290 O O . ASP A 1 164 ? 31.564 16.961 -0.859 1.00 53.97 164 ASP A O 1
ATOM 1294 N N . PRO A 1 165 ? 32.249 19.093 -0.612 1.00 52.62 165 PRO A N 1
ATOM 1295 C CA . PRO A 1 165 ? 30.909 19.630 -0.437 1.00 52.62 165 PRO A CA 1
ATOM 1296 C C . PRO A 1 165 ? 30.022 19.398 -1.659 1.00 52.62 165 PRO A C 1
ATOM 1298 O O . PRO A 1 165 ? 28.819 19.360 -1.486 1.00 52.62 165 PRO A O 1
ATOM 1301 N N . ILE A 1 166 ? 30.545 19.173 -2.866 1.00 55.41 166 ILE A N 1
ATOM 1302 C CA . ILE A 1 166 ? 29.714 19.174 -4.080 1.00 55.41 166 ILE A CA 1
ATOM 1303 C C . ILE A 1 166 ? 28.716 18.010 -4.112 1.00 55.41 166 ILE A C 1
ATOM 1305 O O . ILE A 1 166 ? 27.547 18.230 -4.410 1.00 55.41 166 ILE A O 1
ATOM 1309 N N . LEU A 1 167 ? 29.127 16.781 -3.778 1.00 53.34 167 LEU A N 1
ATOM 1310 C CA . LEU A 1 167 ? 28.217 15.629 -3.840 1.00 53.34 167 LEU A CA 1
ATOM 1311 C C . LEU A 1 167 ? 27.220 15.643 -2.673 1.00 53.34 167 LEU A C 1
ATOM 1313 O O . LEU A 1 167 ? 26.029 15.406 -2.866 1.00 53.34 167 LEU A O 1
ATOM 1317 N N . LEU A 1 168 ? 27.699 15.965 -1.465 1.00 55.62 168 LEU A N 1
ATOM 1318 C CA . LEU A 1 168 ? 26.849 16.099 -0.282 1.00 55.62 168 LEU A CA 1
ATOM 1319 C C . LEU A 1 168 ? 25.859 17.254 -0.434 1.00 55.62 168 LEU A C 1
ATOM 1321 O O . LEU A 1 168 ? 24.697 17.093 -0.082 1.00 55.62 168 LEU A O 1
ATOM 1325 N N . ASP A 1 169 ? 26.295 18.387 -0.976 1.00 59.78 169 ASP A N 1
ATOM 1326 C CA . ASP A 1 169 ? 25.453 19.551 -1.230 1.00 59.78 169 ASP A CA 1
ATOM 1327 C C . ASP A 1 169 ? 24.472 19.270 -2.368 1.00 59.78 169 ASP A C 1
ATOM 1329 O O . ASP A 1 169 ? 23.307 19.620 -2.236 1.00 59.78 169 ASP A O 1
ATOM 1333 N N . TRP A 1 170 ? 24.853 18.517 -3.409 1.00 59.03 170 TRP A N 1
ATOM 1334 C CA . TRP A 1 170 ? 23.902 18.022 -4.412 1.00 59.03 170 TRP A CA 1
ATOM 1335 C C . TRP A 1 170 ? 22.847 17.105 -3.805 1.00 59.03 170 TRP A C 1
ATOM 1337 O O . TRP A 1 170 ? 21.669 17.262 -4.103 1.00 59.03 170 TRP A O 1
ATOM 1347 N N . ILE A 1 171 ? 23.225 16.172 -2.932 1.00 56.47 171 ILE A N 1
ATOM 1348 C CA . ILE A 1 171 ? 22.286 15.220 -2.322 1.00 56.47 171 ILE A CA 1
ATOM 1349 C C . ILE A 1 171 ? 21.407 15.905 -1.265 1.00 56.47 171 ILE A C 1
ATOM 1351 O O . ILE A 1 171 ? 20.205 15.640 -1.202 1.00 56.47 171 ILE A O 1
ATOM 1355 N N . ILE A 1 172 ? 21.958 16.829 -0.472 1.00 58.97 172 ILE A N 1
ATOM 1356 C CA . ILE A 1 172 ? 21.205 17.682 0.460 1.00 58.97 172 ILE A CA 1
ATOM 1357 C C . ILE A 1 172 ? 20.270 18.608 -0.320 1.00 58.97 172 ILE A C 1
ATOM 1359 O O . ILE A 1 172 ? 19.121 18.772 0.082 1.00 58.97 172 ILE A O 1
ATOM 1363 N N . THR A 1 173 ? 20.717 19.166 -1.444 1.00 54.50 173 THR A N 1
ATOM 1364 C CA . THR A 1 173 ? 19.907 20.011 -2.327 1.00 54.50 173 THR A CA 1
ATOM 1365 C C . THR A 1 173 ? 18.804 19.205 -2.980 1.00 54.50 173 THR A C 1
ATOM 1367 O O . THR A 1 173 ? 17.663 19.639 -2.928 1.00 54.50 173 THR A O 1
ATOM 1370 N N . LEU A 1 174 ? 19.080 18.003 -3.488 1.00 49.41 174 LEU A N 1
ATOM 1371 C CA . LEU A 1 174 ? 18.062 17.111 -4.040 1.00 49.41 174 LEU A CA 1
ATOM 1372 C C . LEU A 1 174 ? 17.045 16.727 -2.959 1.00 49.41 174 LEU A C 1
ATOM 1374 O O . LEU A 1 174 ? 15.846 16.810 -3.182 1.00 49.41 174 LEU A O 1
ATOM 1378 N N . THR A 1 175 ? 17.509 16.393 -1.753 1.00 54.19 175 THR A N 1
ATOM 1379 C CA . THR A 1 175 ? 16.635 16.037 -0.625 1.00 54.19 175 THR A CA 1
ATOM 1380 C C . THR A 1 175 ? 15.790 17.232 -0.174 1.00 54.19 175 THR A C 1
ATOM 1382 O O . THR A 1 175 ? 14.594 17.079 0.048 1.00 54.19 175 THR A O 1
ATOM 1385 N N . ARG A 1 176 ? 16.364 18.441 -0.088 1.00 54.34 176 ARG A N 1
ATOM 1386 C CA . ARG A 1 176 ? 15.644 19.685 0.246 1.00 54.34 176 ARG A CA 1
ATOM 1387 C C . ARG A 1 176 ? 14.677 20.097 -0.858 1.00 54.34 176 ARG A C 1
ATOM 1389 O O . ARG A 1 176 ? 13.559 20.487 -0.549 1.00 54.34 176 ARG A O 1
ATOM 1396 N N . TRP A 1 177 ? 15.077 19.973 -2.117 1.00 49.38 177 TRP A N 1
ATOM 1397 C CA . TRP A 1 177 ? 14.249 20.254 -3.288 1.00 49.38 177 TRP A CA 1
ATOM 1398 C C . TRP A 1 177 ? 13.051 19.305 -3.356 1.00 49.38 177 TRP A C 1
ATOM 1400 O O . TRP A 1 177 ? 11.933 19.745 -3.600 1.00 49.38 177 TRP A O 1
ATOM 1410 N N . LEU A 1 178 ? 13.260 18.027 -3.030 1.00 43.31 178 LEU A N 1
ATOM 1411 C CA . LEU A 1 178 ? 12.199 17.028 -2.893 1.00 43.31 178 LEU A CA 1
ATOM 1412 C C . LEU A 1 178 ? 11.331 17.224 -1.632 1.00 43.31 178 LEU A C 1
ATOM 1414 O O . LEU A 1 178 ? 10.248 16.656 -1.566 1.00 43.31 178 LEU A O 1
ATOM 1418 N N . SER A 1 179 ? 11.774 18.027 -0.652 1.00 42.66 179 SER A N 1
ATOM 1419 C CA . SER A 1 179 ? 11.093 18.228 0.642 1.00 42.66 179 SER A CA 1
ATOM 1420 C C . SER A 1 179 ? 10.460 19.619 0.832 1.00 42.66 179 SER A C 1
ATOM 1422 O O . SER A 1 179 ? 9.909 19.882 1.901 1.00 42.66 179 SER A O 1
ATOM 1424 N N . GLN A 1 180 ? 10.541 20.544 -0.137 1.00 42.06 180 GLN A N 1
ATOM 1425 C CA . GLN A 1 180 ? 9.969 21.894 0.008 1.00 42.06 180 GLN A CA 1
ATOM 1426 C C . GLN A 1 180 ? 8.513 21.989 -0.505 1.00 42.06 180 GLN A C 1
ATOM 1428 O O . GLN A 1 180 ? 8.256 21.609 -1.645 1.00 42.06 180 GLN A O 1
ATOM 1433 N N . PRO A 1 181 ? 7.561 22.582 0.256 1.00 40.44 181 PRO A N 1
ATOM 1434 C CA . PRO A 1 181 ? 6.137 22.607 -0.112 1.00 40.44 181 PRO A CA 1
ATOM 1435 C C . PRO A 1 181 ? 5.685 23.771 -1.021 1.00 40.44 181 PRO A C 1
ATOM 1437 O O . PRO A 1 181 ? 4.488 23.939 -1.236 1.00 40.44 181 PRO A O 1
ATOM 1440 N N . ARG A 1 182 ? 6.574 24.643 -1.516 1.00 50.78 182 ARG A N 1
ATOM 1441 C CA . ARG A 1 182 ? 6.162 25.939 -2.099 1.00 50.78 182 ARG A CA 1
ATOM 1442 C C . ARG A 1 182 ? 6.537 26.109 -3.565 1.00 50.78 182 ARG A C 1
ATOM 1444 O O . ARG A 1 182 ? 7.516 26.778 -3.851 1.00 50.78 182 ARG A O 1
ATOM 1451 N N . TRP A 1 183 ? 5.696 25.602 -4.465 1.00 41.66 183 TRP A N 1
ATOM 1452 C CA . TRP A 1 183 ? 5.530 26.143 -5.823 1.00 41.66 183 TRP A CA 1
ATOM 1453 C C . TRP A 1 183 ? 4.059 26.033 -6.253 1.00 41.66 183 TRP A C 1
ATOM 1455 O O . TRP A 1 183 ? 3.700 25.284 -7.155 1.00 41.66 183 TRP A O 1
ATOM 1465 N N . CYS A 1 184 ? 3.203 26.812 -5.588 1.00 41.41 184 CYS A N 1
ATOM 1466 C CA . CYS A 1 184 ? 1.967 27.305 -6.188 1.00 41.41 184 CYS A CA 1
ATOM 1467 C C . CYS A 1 184 ? 2.268 28.667 -6.835 1.00 41.41 184 CYS A C 1
ATOM 1469 O O . CYS A 1 184 ? 2.771 29.567 -6.169 1.00 41.41 184 CYS A O 1
ATOM 1471 N N . HIS A 1 185 ? 1.912 28.796 -8.114 1.00 40.19 185 HIS A N 1
ATOM 1472 C CA . HIS A 1 185 ? 1.802 30.027 -8.908 1.00 40.19 185 HIS A CA 1
ATOM 1473 C C . HIS A 1 185 ? 3.073 30.833 -9.246 1.00 40.19 185 HIS A C 1
ATOM 1475 O O . HIS A 1 185 ? 3.496 31.713 -8.505 1.00 40.19 185 HIS A O 1
ATOM 1481 N N . ARG A 1 186 ? 3.492 30.733 -10.515 1.00 33.16 186 ARG A N 1
ATOM 1482 C CA . ARG A 1 186 ? 3.390 31.878 -11.439 1.00 33.16 186 ARG A CA 1
ATOM 1483 C C . ARG A 1 186 ? 2.816 31.401 -12.769 1.00 33.16 186 ARG A C 1
ATOM 1485 O O . ARG A 1 186 ? 3.402 30.561 -13.440 1.00 33.16 186 ARG A O 1
ATOM 1492 N N . LYS A 1 187 ? 1.631 31.922 -13.091 1.00 40.03 187 LYS A N 1
ATOM 1493 C CA . LYS A 1 187 ? 1.073 31.914 -14.442 1.00 40.03 187 LYS A CA 1
ATOM 1494 C C . LYS A 1 187 ? 2.016 32.723 -15.336 1.00 40.03 187 LYS A C 1
ATOM 1496 O O . LYS A 1 187 ? 2.498 33.770 -14.903 1.00 40.03 187 LYS A O 1
ATOM 1501 N N . ALA A 1 188 ? 2.269 32.225 -16.540 1.00 41.25 188 ALA A N 1
ATOM 1502 C CA . ALA A 1 188 ? 2.779 33.044 -17.625 1.00 41.25 188 ALA A CA 1
ATOM 1503 C C . ALA A 1 188 ? 1.736 34.133 -17.931 1.00 41.25 188 ALA A C 1
ATOM 1505 O O . ALA A 1 188 ? 0.551 33.818 -18.072 1.00 41.25 188 ALA A O 1
ATOM 1506 N N . CYS A 1 189 ? 2.183 35.386 -17.948 1.00 45.44 189 CYS A N 1
ATOM 1507 C CA . CYS A 1 189 ? 1.605 36.414 -18.805 1.00 45.44 189 CYS A CA 1
ATOM 1508 C C . CYS A 1 189 ? 2.354 36.356 -20.135 1.00 45.44 189 CYS A C 1
ATOM 1510 O O . CYS A 1 189 ? 3.580 36.094 -20.076 1.00 45.44 189 CYS A O 1
#

Radius of gyration: 19.99 Å; chains: 1; bounding box: 52×52×40 Å

Sequence (189 aa):
MSAAILWHRWFHGDASLRFGWRYMDASTLPTASQAKATASRVVAQALVDIALAHDMASSEDELAAMARGDLMHVFDGALRIWLHDNPNGNVADRSTLLHLLEVTVLLAHVQWRQATLCASCVKTTTFRPHQPVRTFWLQWFRGDATNGTCPFRFLSPKMLGGRDPILLDWIITLTRWLSQPRWCHRKAC

Secondary structure (DSSP, 8-state):
--HHHHHHHHHH--SS-SS-GGG--GGGS-HHHHHHHHHHHHHHHHHHHHHHHTTS-S-HHHHHHS-HHHHHHHHHHHHHHHHH--TT-SS--HHHHHHHHHHHHHHHHTT-TTGGGGGG--------TTS-HHHHHHHHHH-BTTTTBPPGGGS-GGGGTS--HHHHHHHHHHHHHHH----------

Organism: NCBI:txid120398

Foldseek 3Di:
DALLVLLCQQQCNDPVDRGHLVPPDLVPDDPVCSVVSVLSNVVNVQLVVQLCVVPLDVDPVRLNVDDSVSVVVSSVVSVCCQQPVPPVDNPPPLVNVLSVCVNVVVVLVVVPVVVVVCVPLQDQDADDPPDPPVVLVCCQRANDVVSSGGRCVPPDPVSNPPDDCPVVVVVVVVVVVSVDDDDDDDDDD

pLDDT: mean 74.78, std 19.62, range [33.16, 98.38]